Protein AF-A0A7I7YSY3-F1 (afdb_monomer_lite)

Secondary structure (DSSP, 8-state):
------GGGSHHHHHHHHHHTTS-HHHHHT--HHHHHHHHHHHHHHHHHSTTTHHHHT--TT-HHHHHHHHHHHHHHHT---S-SSEEEES--SS-PPP--EE-SS--SSEESPEEEE-B-SSS-BHHHHH-TT--TTSPEEEEE--GGG--EEEE-SHHHHHHHHHHSEEEETTEEEE-HHHHHTT-SEEEE-HHHHHHSS--TTTS----SSS-SHHHHHSSSB--GGG--SSEEEESSPPTT-EE-

Radius of gyration: 17.66 Å; chains: 1; bounding box: 45×42×51 Å

Foldseek 3Di:
DPPPFWLLFFQLSQQLLVVCVVDQLVVLLVDAPLVLQLSSLVSLCCQAPHLCSVVRLPPPPVPPRSRSSGVSSLVSQVPDPQDAFWWKAWADPPDDDWFDWAADVVGAQDTDRFGKTFGDRDPPDTFCNSLVPVDPVVTDMKIKGFDPVPFQEQEQLALVSVVVQQVVPWDDDPLATYRRLNVSLVRGQKYWYTSNRSSHNAHTCVVQPDPDPNSHCNVRSVPDNYNGCSVPSTGIMGGSTDGHVIDID

Structure (mmCIF, N/CA/C/O backbone):
data_AF-A0A7I7YSY3-F1
#
_entry.id   AF-A0A7I7YSY3-F1
#
loop_
_atom_site.group_PDB
_atom_site.id
_atom_site.type_symbol
_atom_site.label_atom_id
_atom_site.label_alt_id
_atom_site.label_comp_id
_atom_site.label_asym_id
_atom_site.label_entity_id
_atom_site.label_seq_id
_atom_site.pdbx_PDB_ins_code
_atom_site.Cartn_x
_atom_site.Cartn_y
_atom_site.Cartn_z
_atom_site.occupancy
_atom_site.B_iso_or_equiv
_atom_site.auth_seq_id
_atom_site.auth_comp_id
_atom_site.auth_asym_id
_atom_site.auth_atom_id
_atom_site.pdbx_PDB_model_num
ATOM 1 N N . MET A 1 1 ? -12.387 6.979 -14.535 1.00 34.16 1 MET A N 1
ATOM 2 C CA . MET A 1 1 ? -11.170 6.294 -14.061 1.00 34.16 1 MET A CA 1
ATOM 3 C C . MET A 1 1 ? -9.999 6.926 -14.786 1.00 34.16 1 MET A C 1
ATOM 5 O O . MET A 1 1 ? -10.040 6.981 -16.009 1.00 34.16 1 MET A O 1
ATOM 9 N N . SER A 1 2 ? -9.055 7.516 -14.055 1.00 37.94 2 SER A N 1
ATOM 10 C CA . SER A 1 2 ? -7.802 8.020 -14.630 1.00 37.94 2 SER A CA 1
ATOM 11 C C . SER A 1 2 ? -7.020 6.826 -15.186 1.00 37.94 2 SER A C 1
ATOM 13 O O . SER A 1 2 ? -6.788 5.868 -14.458 1.00 37.94 2 SER A O 1
ATOM 15 N N . ASN A 1 3 ? -6.687 6.849 -16.476 1.00 45.81 3 ASN A N 1
ATOM 16 C CA . ASN A 1 3 ? -6.003 5.761 -17.187 1.00 45.81 3 ASN A CA 1
ATOM 17 C C . ASN A 1 3 ? -4.463 5.839 -17.088 1.00 45.81 3 ASN A C 1
ATOM 19 O O . ASN A 1 3 ? -3.781 5.108 -17.803 1.00 45.81 3 ASN A O 1
ATOM 23 N N . ASP A 1 4 ? -3.900 6.707 -16.242 1.00 68.50 4 ASP A N 1
ATOM 24 C CA . ASP A 1 4 ? -2.497 7.121 -16.402 1.00 68.50 4 ASP A CA 1
ATOM 25 C C . ASP A 1 4 ? -1.506 6.504 -15.402 1.00 68.50 4 ASP A C 1
ATOM 27 O O . ASP A 1 4 ? -0.293 6.639 -15.579 1.00 68.50 4 ASP A O 1
ATOM 31 N N . GLU A 1 5 ? -1.971 5.784 -14.378 1.00 88.88 5 GLU A N 1
ATOM 32 C CA . GLU A 1 5 ? -1.075 5.167 -13.395 1.00 88.88 5 GLU A CA 1
ATOM 33 C C . GLU A 1 5 ? -0.727 3.727 -13.771 1.00 88.88 5 GLU A C 1
ATOM 35 O O . GLU A 1 5 ? -1.581 2.863 -13.955 1.00 88.88 5 GLU A O 1
ATOM 40 N N . SER A 1 6 ? 0.573 3.470 -13.903 1.00 94.19 6 SER A N 1
ATOM 41 C CA . SER A 1 6 ? 1.120 2.202 -14.373 1.00 94.19 6 SER A CA 1
ATOM 42 C C . SER A 1 6 ? 2.217 1.718 -13.439 1.00 94.19 6 SER A C 1
ATOM 44 O O . SER A 1 6 ? 3.026 2.511 -12.956 1.00 94.19 6 SER A O 1
ATOM 46 N N . LEU A 1 7 ? 2.330 0.396 -13.285 1.00 97.19 7 LEU A N 1
ATOM 47 C CA . LEU A 1 7 ? 3.467 -0.243 -12.616 1.00 97.19 7 LEU A CA 1
ATOM 48 C C . LEU A 1 7 ? 4.815 0.155 -13.254 1.00 97.19 7 LEU A C 1
ATOM 50 O O . LEU A 1 7 ? 5.846 0.143 -12.594 1.00 97.19 7 LEU A O 1
ATOM 54 N N . LEU A 1 8 ? 4.829 0.557 -14.528 1.00 96.69 8 LEU A N 1
ATOM 55 C CA . LEU A 1 8 ? 6.035 1.050 -15.204 1.00 96.69 8 LEU A CA 1
ATOM 56 C C . LEU A 1 8 ? 6.421 2.483 -14.802 1.00 96.69 8 LEU A C 1
ATOM 58 O O . LEU A 1 8 ? 7.524 2.935 -15.127 1.00 96.69 8 LEU A O 1
ATOM 62 N N . GLY A 1 9 ? 5.533 3.200 -14.113 1.00 95.12 9 GLY A N 1
ATOM 63 C CA . GLY A 1 9 ? 5.732 4.578 -13.673 1.00 95.12 9 GLY A CA 1
ATOM 64 C C . GLY A 1 9 ? 6.540 4.717 -12.382 1.00 95.12 9 GLY A C 1
ATOM 65 O O . GLY A 1 9 ? 7.119 5.779 -12.155 1.00 95.12 9 GLY A O 1
ATOM 66 N N . THR A 1 10 ? 6.630 3.664 -11.565 1.00 96.00 10 THR A N 1
ATOM 67 C CA . THR A 1 10 ? 7.279 3.693 -10.243 1.00 96.00 10 THR A CA 1
ATOM 68 C C . THR A 1 10 ? 8.416 2.673 -10.146 1.00 96.00 10 THR A C 1
ATOM 70 O O . THR A 1 10 ? 8.434 1.661 -10.851 1.00 96.00 10 THR A O 1
ATOM 73 N N . PHE A 1 11 ? 9.390 2.914 -9.262 1.00 95.81 11 PHE A N 1
ATOM 74 C CA . PHE A 1 11 ? 10.470 1.947 -9.023 1.00 95.81 11 PHE A CA 1
ATOM 75 C C . PHE A 1 11 ? 9.961 0.619 -8.436 1.00 95.81 11 PHE A C 1
ATOM 77 O O . PHE A 1 11 ? 10.314 -0.418 -9.003 1.00 95.81 11 PHE A O 1
ATOM 84 N N . PRO A 1 12 ? 9.097 0.603 -7.396 1.00 96.75 12 PRO A N 1
ATOM 85 C CA . PRO A 1 12 ? 8.487 -0.635 -6.909 1.00 96.75 12 PRO A CA 1
ATOM 86 C C . PRO A 1 12 ? 7.763 -1.417 -8.000 1.00 96.75 12 PRO A C 1
ATOM 88 O O . PRO A 1 12 ? 7.973 -2.619 -8.134 1.00 96.75 12 PRO A O 1
ATOM 91 N N . GLY A 1 13 ? 6.956 -0.745 -8.827 1.00 97.56 13 GLY A N 1
ATOM 92 C CA . GLY A 1 13 ? 6.219 -1.414 -9.894 1.00 97.56 13 GLY A CA 1
ATOM 93 C C . GLY A 1 13 ? 7.148 -2.040 -10.940 1.00 97.56 13 GLY A C 1
ATOM 94 O O . GLY A 1 13 ? 6.940 -3.181 -11.350 1.00 97.56 13 GLY A O 1
ATOM 95 N N . ARG A 1 14 ? 8.242 -1.366 -11.314 1.00 97.19 14 ARG A N 1
ATOM 96 C CA . ARG A 1 14 ? 9.242 -1.940 -12.228 1.00 97.19 14 ARG A CA 1
ATOM 97 C C . ARG A 1 14 ? 10.007 -3.119 -11.624 1.00 97.19 14 ARG A C 1
ATOM 99 O O . ARG A 1 14 ? 10.272 -4.088 -12.335 1.00 97.19 14 ARG A O 1
ATOM 106 N N . LEU A 1 15 ? 10.364 -3.055 -10.341 1.00 97.12 15 LEU A N 1
ATOM 107 C CA . LEU A 1 15 ? 11.025 -4.157 -9.630 1.00 97.12 15 LEU A CA 1
ATOM 108 C C . LEU A 1 15 ? 10.108 -5.379 -9.524 1.00 97.12 15 LEU A C 1
ATOM 110 O O . LEU A 1 15 ? 10.545 -6.497 -9.794 1.00 97.12 15 LEU A O 1
ATOM 114 N N . PHE A 1 16 ? 8.826 -5.152 -9.248 1.00 97.50 16 PHE A N 1
ATOM 115 C CA . PHE A 1 16 ? 7.799 -6.187 -9.253 1.00 97.50 16 PHE A CA 1
ATOM 116 C C . PHE A 1 16 ? 7.677 -6.859 -10.628 1.00 97.50 16 PHE A C 1
ATOM 118 O O . PHE A 1 16 ? 7.745 -8.081 -10.738 1.00 97.50 16 PHE A O 1
ATOM 125 N N . LEU A 1 17 ? 7.606 -6.079 -11.712 1.00 97.00 17 LEU A N 1
ATOM 126 C CA . LEU A 1 17 ? 7.556 -6.635 -13.070 1.00 97.00 17 LEU A CA 1
ATOM 127 C C . LEU A 1 17 ? 8.833 -7.376 -13.466 1.00 97.00 17 LEU A C 1
ATOM 129 O O . LEU A 1 17 ? 8.765 -8.357 -14.204 1.00 97.00 17 LEU A O 1
ATOM 133 N N . ARG A 1 18 ? 9.999 -6.944 -12.973 1.00 94.62 18 ARG A N 1
ATOM 134 C CA . ARG A 1 18 ? 11.258 -7.673 -13.170 1.00 94.62 18 ARG A CA 1
ATOM 135 C C . ARG A 1 18 ? 11.187 -9.063 -12.538 1.00 94.62 18 ARG A C 1
ATOM 137 O O . ARG A 1 18 ? 11.644 -10.015 -13.166 1.00 94.62 18 ARG A O 1
ATOM 144 N N . GLU A 1 19 ? 10.594 -9.183 -11.352 1.00 91.88 19 GLU A N 1
ATOM 145 C CA . GLU A 1 19 ? 10.382 -10.470 -10.680 1.00 91.88 19 GLU A CA 1
ATOM 146 C C . GLU A 1 19 ? 9.407 -11.372 -11.457 1.00 91.88 19 GLU A C 1
ATOM 148 O O . GLU A 1 19 ? 9.635 -12.574 -11.593 1.00 91.88 19 GLU A O 1
ATOM 153 N N . LEU A 1 20 ? 8.356 -10.786 -12.037 1.00 93.25 20 LEU A N 1
ATOM 154 C CA . LEU A 1 20 ? 7.357 -11.517 -12.820 1.00 93.25 20 LEU A CA 1
ATOM 155 C C . LEU A 1 20 ? 7.772 -11.797 -14.269 1.00 93.25 20 LEU A C 1
ATOM 157 O O . LEU A 1 20 ? 7.109 -12.574 -14.947 1.00 93.25 20 LEU A O 1
ATOM 161 N N . ARG A 1 21 ? 8.868 -11.214 -14.763 1.00 86.38 21 ARG A N 1
ATOM 162 C CA . ARG A 1 21 ? 9.308 -11.319 -16.165 1.00 86.38 21 ARG A CA 1
ATOM 163 C C . ARG A 1 21 ? 9.444 -12.749 -16.717 1.00 86.38 21 ARG A C 1
ATOM 165 O O . ARG A 1 21 ? 9.181 -12.921 -17.906 1.00 86.38 21 ARG A O 1
ATOM 172 N N . PRO A 1 22 ? 9.848 -13.774 -15.938 1.00 85.81 22 PRO A N 1
ATOM 173 C CA . PRO A 1 22 ? 9.876 -15.155 -16.427 1.00 85.81 22 PRO A CA 1
ATOM 174 C C . PRO A 1 22 ? 8.483 -15.746 -16.702 1.00 85.81 22 PRO A C 1
ATOM 176 O O . PRO A 1 22 ? 8.381 -16.813 -17.303 1.00 85.81 22 PRO A O 1
ATOM 179 N N . ARG A 1 23 ? 7.415 -15.090 -16.235 1.00 84.50 23 ARG A N 1
ATOM 180 C CA . ARG A 1 23 ? 6.028 -15.546 -16.333 1.00 84.50 23 ARG A CA 1
ATOM 181 C C . ARG A 1 23 ? 5.330 -14.934 -17.548 1.00 84.50 23 ARG A C 1
ATOM 183 O O . ARG A 1 23 ? 5.625 -13.821 -17.976 1.00 84.50 23 ARG A O 1
ATOM 190 N N . VAL A 1 24 ? 4.358 -15.664 -18.090 1.00 85.19 24 VAL A N 1
ATOM 191 C CA . VAL A 1 24 ? 3.457 -15.154 -19.138 1.00 85.19 24 VAL A CA 1
ATOM 192 C C . VAL A 1 24 ? 2.235 -14.475 -18.502 1.00 85.19 24 VAL A C 1
ATOM 194 O O . VAL A 1 24 ? 1.816 -14.910 -17.425 1.00 85.19 24 VAL A O 1
ATOM 197 N N . PRO A 1 25 ? 1.598 -13.477 -19.146 1.00 85.75 25 PRO A N 1
ATOM 198 C CA . PRO A 1 25 ? 0.450 -12.757 -18.579 1.00 85.75 25 PRO A CA 1
ATOM 199 C C . PRO A 1 25 ? -0.667 -13.661 -18.035 1.00 85.75 25 PRO A C 1
ATOM 201 O O . PRO A 1 25 ? -1.146 -13.458 -16.922 1.00 85.75 25 PRO A O 1
ATOM 204 N N . ALA A 1 26 ? -1.012 -14.730 -18.762 1.00 81.75 26 ALA A N 1
ATOM 205 C CA . ALA A 1 26 ? -2.023 -15.698 -18.330 1.00 81.75 26 ALA A CA 1
ATOM 206 C C . ALA A 1 26 ? -1.675 -16.387 -16.996 1.00 81.75 26 ALA A C 1
ATOM 208 O O . ALA A 1 26 ? -2.557 -16.660 -16.189 1.00 81.75 26 ALA A O 1
ATOM 209 N N . SER A 1 27 ? -0.388 -16.635 -16.737 1.00 87.06 27 SER A N 1
ATOM 210 C CA . SER A 1 27 ? 0.057 -17.246 -15.480 1.00 87.06 27 SER A CA 1
ATOM 211 C C . SER A 1 27 ? 0.032 -16.276 -14.301 1.00 87.06 27 SER A C 1
ATOM 213 O O . SER A 1 27 ? -0.064 -16.731 -13.169 1.00 87.06 27 SER A O 1
ATOM 215 N N . ILE A 1 28 ? 0.074 -14.962 -14.548 1.00 90.25 28 ILE A N 1
ATOM 216 C CA . ILE A 1 28 ? -0.050 -13.939 -13.499 1.00 90.25 28 ILE A CA 1
ATOM 217 C C . ILE A 1 28 ? -1.499 -13.820 -13.039 1.00 90.25 28 ILE A C 1
ATOM 219 O O . ILE A 1 28 ? -1.753 -13.760 -11.843 1.00 90.25 28 ILE A O 1
ATOM 223 N N . ALA A 1 29 ? -2.450 -13.873 -13.974 1.00 88.00 29 ALA A N 1
ATOM 224 C CA . ALA A 1 29 ? -3.875 -13.885 -13.646 1.00 88.00 29 ALA A CA 1
ATOM 225 C C . ALA A 1 29 ? -4.288 -15.103 -12.795 1.00 88.00 29 ALA A C 1
ATOM 227 O O . ALA A 1 29 ? -5.282 -15.044 -12.080 1.00 88.00 29 ALA A O 1
ATOM 228 N N . ALA A 1 30 ? -3.526 -16.199 -12.865 1.00 89.56 30 ALA A N 1
ATOM 229 C CA . ALA A 1 30 ? -3.743 -17.402 -12.065 1.00 89.56 30 ALA A CA 1
ATOM 230 C C . ALA A 1 30 ? -3.005 -17.394 -10.711 1.00 89.56 30 ALA A C 1
ATOM 232 O O . ALA A 1 30 ? -3.158 -18.343 -9.943 1.00 89.56 30 ALA A O 1
ATOM 233 N N . MET A 1 31 ? -2.187 -16.374 -10.418 1.00 93.81 31 MET A N 1
ATOM 234 C CA . MET A 1 31 ? -1.454 -16.299 -9.152 1.00 93.81 31 MET A CA 1
ATOM 235 C C . MET A 1 31 ? -2.403 -16.058 -7.981 1.00 93.81 31 MET A C 1
ATOM 237 O O . MET A 1 31 ? -3.310 -15.229 -8.046 1.00 93.81 31 MET A O 1
ATOM 241 N N . GLY A 1 32 ? -2.153 -16.763 -6.879 1.00 93.38 32 GLY A N 1
ATOM 242 C CA . GLY A 1 32 ? -2.912 -16.574 -5.647 1.00 93.38 32 GLY A CA 1
ATOM 243 C C . GLY A 1 32 ? -2.523 -15.288 -4.899 1.00 93.38 32 GLY A C 1
ATOM 244 O O . GLY A 1 32 ? -1.435 -14.744 -5.126 1.00 93.38 32 GLY A O 1
ATOM 245 N N . PRO A 1 33 ? -3.350 -14.836 -3.932 1.00 94.62 33 PRO A N 1
ATOM 246 C CA . PRO A 1 33 ? -3.063 -13.655 -3.113 1.00 94.62 33 PRO A CA 1
ATOM 247 C C . PRO A 1 33 ? -1.680 -13.699 -2.449 1.00 94.62 33 PRO A C 1
ATOM 249 O O . PRO A 1 33 ? -0.946 -12.715 -2.489 1.00 94.62 33 PRO A O 1
ATOM 252 N N . MET A 1 34 ? -1.296 -14.859 -1.901 1.00 95.19 34 MET A N 1
ATOM 253 C CA . MET A 1 34 ? 0.002 -15.069 -1.252 1.00 95.19 34 MET A CA 1
ATOM 254 C C . MET A 1 34 ? 1.177 -14.783 -2.193 1.00 95.19 34 MET A C 1
ATOM 256 O O . MET A 1 34 ? 2.110 -14.081 -1.810 1.00 95.19 34 MET A O 1
ATOM 260 N N . GLU A 1 35 ? 1.145 -15.298 -3.425 1.00 95.44 35 GLU A N 1
ATOM 261 C CA . GLU A 1 35 ? 2.243 -15.112 -4.378 1.00 95.44 35 GLU A CA 1
ATOM 262 C C . GLU A 1 35 ? 2.359 -13.649 -4.823 1.00 95.44 35 GLU A C 1
ATOM 264 O O . GLU A 1 35 ? 3.461 -13.099 -4.837 1.00 95.44 35 GLU A O 1
ATOM 269 N N . LEU A 1 36 ? 1.230 -13.013 -5.159 1.00 96.38 36 LEU A N 1
ATOM 270 C CA . LEU A 1 36 ? 1.202 -11.626 -5.632 1.00 96.38 36 LEU A CA 1
ATOM 271 C C . LEU A 1 36 ? 1.637 -10.645 -4.542 1.00 96.38 36 LEU A C 1
ATOM 273 O O . LEU A 1 36 ? 2.466 -9.774 -4.803 1.00 96.38 36 LEU A O 1
ATOM 277 N N . ILE A 1 37 ? 1.121 -10.803 -3.321 1.00 96.75 37 ILE A N 1
ATOM 278 C CA . ILE A 1 37 ? 1.467 -9.925 -2.197 1.00 96.75 37 ILE A CA 1
ATOM 279 C C . ILE A 1 37 ? 2.922 -10.148 -1.777 1.00 96.75 37 ILE A C 1
ATOM 281 O O . ILE A 1 37 ? 3.629 -9.173 -1.547 1.00 96.75 37 ILE A O 1
ATOM 285 N N . SER A 1 38 ? 3.420 -11.390 -1.794 1.00 95.44 38 SER A N 1
ATOM 286 C CA . SER A 1 38 ? 4.844 -11.667 -1.542 1.00 95.44 38 SER A CA 1
ATOM 287 C C . SER A 1 38 ? 5.765 -10.988 -2.546 1.00 95.44 38 SER A C 1
ATOM 289 O O . SER A 1 38 ? 6.748 -10.365 -2.151 1.00 95.44 38 SER A O 1
ATOM 291 N N . ALA A 1 39 ? 5.445 -11.076 -3.837 1.00 96.25 39 ALA A N 1
ATOM 292 C CA . ALA A 1 39 ? 6.219 -10.415 -4.880 1.00 96.25 39 ALA A CA 1
ATOM 293 C C . ALA A 1 39 ? 6.153 -8.880 -4.755 1.00 96.25 39 ALA A C 1
ATOM 295 O O . ALA A 1 39 ? 7.176 -8.206 -4.870 1.00 96.25 39 ALA A O 1
ATOM 296 N N . ALA A 1 40 ? 4.977 -8.312 -4.464 1.00 97.06 40 ALA A N 1
ATOM 297 C CA . ALA A 1 40 ? 4.822 -6.870 -4.270 1.00 97.06 40 ALA A CA 1
ATOM 298 C C . ALA A 1 40 ? 5.636 -6.367 -3.067 1.00 97.06 40 ALA A C 1
ATOM 300 O O . ALA A 1 40 ? 6.361 -5.377 -3.171 1.00 97.06 40 ALA A O 1
ATOM 301 N N . THR A 1 41 ? 5.577 -7.077 -1.941 1.00 95.44 41 THR A N 1
ATOM 302 C CA . THR A 1 41 ? 6.330 -6.711 -0.742 1.00 95.44 41 THR A CA 1
ATOM 303 C C . THR A 1 41 ? 7.838 -6.856 -0.937 1.00 95.44 41 THR A C 1
ATOM 305 O O . THR A 1 41 ? 8.581 -5.962 -0.535 1.00 95.44 41 THR A O 1
ATOM 308 N N . ARG A 1 42 ? 8.309 -7.909 -1.623 1.00 95.25 42 ARG A N 1
ATOM 309 C CA . ARG A 1 42 ? 9.724 -8.020 -2.021 1.00 95.25 42 ARG A CA 1
ATOM 310 C C . ARG A 1 42 ? 10.165 -6.839 -2.876 1.00 95.25 42 ARG A C 1
ATOM 312 O O . ARG A 1 42 ? 11.207 -6.256 -2.598 1.00 95.25 42 ARG A O 1
ATOM 319 N N . ALA A 1 43 ? 9.367 -6.452 -3.869 1.00 96.38 43 ALA A N 1
ATOM 320 C CA . ALA A 1 43 ? 9.682 -5.324 -4.738 1.00 96.38 43 ALA A CA 1
ATOM 321 C C . ALA A 1 43 ? 9.782 -3.994 -3.973 1.00 96.38 43 ALA A C 1
ATOM 323 O O . ALA A 1 43 ? 10.679 -3.200 -4.256 1.00 96.38 43 ALA A O 1
ATOM 324 N N . VAL A 1 44 ? 8.911 -3.761 -2.984 1.00 95.88 44 VAL A N 1
ATOM 325 C CA . VAL A 1 44 ? 9.012 -2.595 -2.090 1.00 95.88 44 VAL A CA 1
ATOM 326 C C . VAL A 1 44 ? 10.247 -2.674 -1.195 1.00 95.88 44 VAL A C 1
ATOM 328 O O . VAL A 1 44 ? 10.961 -1.683 -1.080 1.00 95.88 44 VAL A O 1
ATOM 331 N N . GLY A 1 45 ? 10.557 -3.835 -0.615 1.00 94.31 45 GLY A N 1
ATOM 332 C CA . GLY A 1 45 ? 11.771 -4.017 0.186 1.00 94.31 45 GLY A CA 1
ATOM 333 C C . GLY A 1 45 ? 13.048 -3.760 -0.622 1.00 94.31 45 GLY A C 1
ATOM 334 O O . GLY A 1 45 ? 13.905 -2.987 -0.195 1.00 94.31 45 GLY A O 1
ATOM 335 N N . SER A 1 46 ? 13.138 -4.330 -1.828 1.00 94.12 46 SER A N 1
ATOM 336 C CA . SER A 1 46 ? 14.213 -4.060 -2.790 1.00 94.12 46 SER A CA 1
ATOM 337 C C . SER A 1 46 ? 14.303 -2.579 -3.143 1.00 94.12 46 SER A C 1
ATOM 339 O O . SER A 1 46 ? 15.393 -2.017 -3.175 1.00 94.12 46 SER A O 1
ATOM 341 N N . TYR A 1 47 ? 13.162 -1.935 -3.392 1.00 94.81 47 TYR A N 1
ATOM 342 C CA . TYR A 1 47 ? 13.114 -0.509 -3.682 1.00 94.81 47 TYR A CA 1
ATOM 343 C C . TYR A 1 47 ? 13.662 0.319 -2.520 1.00 94.81 47 TYR A C 1
ATOM 345 O O . TYR A 1 47 ? 14.504 1.179 -2.739 1.00 94.81 47 TYR A O 1
ATOM 353 N N . LEU A 1 48 ? 13.193 0.095 -1.295 1.00 93.44 48 LEU A N 1
ATOM 354 C CA . LEU A 1 48 ? 13.512 0.964 -0.165 1.00 93.44 48 LEU A CA 1
ATOM 355 C C . LEU A 1 48 ? 14.907 0.722 0.407 1.00 93.44 48 LEU A C 1
ATOM 357 O O . LEU A 1 48 ? 15.533 1.675 0.867 1.00 93.44 48 LEU A O 1
ATOM 361 N N . TYR A 1 49 ? 15.389 -0.521 0.386 1.00 91.94 49 TYR A N 1
ATOM 362 C CA . TYR A 1 49 ? 16.538 -0.926 1.199 1.00 91.94 49 TYR A CA 1
ATOM 363 C C . TYR A 1 49 ? 17.686 -1.566 0.413 1.00 91.94 49 TYR A C 1
ATOM 365 O O . TYR A 1 49 ? 18.739 -1.806 1.002 1.00 91.94 49 TYR A O 1
ATOM 373 N N . ALA A 1 50 ? 17.521 -1.839 -0.885 1.00 91.19 50 ALA A N 1
ATOM 374 C CA . ALA A 1 50 ? 18.558 -2.455 -1.711 1.00 91.19 50 ALA A CA 1
ATOM 375 C C . ALA A 1 50 ? 19.007 -1.548 -2.869 1.00 91.19 50 ALA A C 1
ATOM 377 O O . ALA A 1 50 ? 18.255 -0.704 -3.356 1.00 91.19 50 ALA A O 1
ATOM 378 N N . ASP A 1 51 ? 20.230 -1.773 -3.352 1.00 90.56 51 ASP A N 1
ATOM 379 C CA . ASP A 1 51 ? 20.795 -1.133 -4.549 1.00 90.56 51 ASP A CA 1
ATOM 380 C C . ASP A 1 51 ? 20.262 -1.807 -5.829 1.00 90.56 51 ASP A C 1
ATOM 382 O O . ASP A 1 51 ? 20.984 -2.434 -6.604 1.00 90.56 51 ASP A O 1
ATOM 386 N N . GLU A 1 52 ? 18.940 -1.774 -6.017 1.00 90.62 52 GLU A N 1
ATOM 387 C CA . GLU A 1 52 ? 18.286 -2.434 -7.154 1.00 90.62 52 GLU A CA 1
ATOM 388 C C . GLU A 1 52 ? 17.573 -1.469 -8.105 1.00 90.62 52 GLU A C 1
ATOM 390 O O . GLU A 1 52 ? 17.232 -1.859 -9.228 1.00 90.62 52 GLU A O 1
ATOM 395 N N . CYS A 1 53 ? 17.390 -0.202 -7.715 1.00 91.06 53 CYS A N 1
ATOM 396 C CA . CYS A 1 53 ? 16.777 0.813 -8.575 1.00 91.06 53 CYS A CA 1
ATOM 397 C C . CYS A 1 53 ? 17.530 1.013 -9.908 1.00 91.06 53 CYS A C 1
ATOM 399 O O . CYS A 1 53 ? 16.861 1.097 -10.948 1.00 91.06 53 CYS A O 1
ATOM 401 N N . PRO A 1 54 ? 18.884 1.025 -9.954 1.00 91.06 54 PRO A N 1
ATOM 402 C CA . PRO A 1 54 ? 19.618 1.182 -11.212 1.00 91.06 54 PRO A CA 1
ATOM 403 C C . PRO A 1 54 ? 19.294 0.101 -12.252 1.00 91.06 54 PRO A C 1
ATOM 405 O O . PRO A 1 54 ? 19.221 0.389 -13.448 1.00 91.06 54 PRO A O 1
ATOM 408 N N . ALA A 1 55 ? 19.018 -1.130 -11.811 1.00 90.38 55 ALA A N 1
ATOM 409 C CA . ALA A 1 55 ? 18.732 -2.263 -12.692 1.00 90.38 55 ALA A CA 1
ATOM 410 C C . ALA A 1 55 ? 17.389 -2.147 -13.439 1.00 90.38 55 ALA A C 1
ATOM 412 O O . ALA A 1 55 ? 17.158 -2.874 -14.406 1.00 90.38 55 ALA A O 1
ATOM 413 N N . VAL A 1 56 ? 16.497 -1.253 -13.002 1.00 92.31 56 VAL A N 1
ATOM 414 C CA . VAL A 1 56 ? 15.180 -1.036 -13.623 1.00 92.31 56 VAL A CA 1
ATOM 415 C C . VAL A 1 56 ? 14.974 0.386 -14.156 1.00 92.31 56 VAL A C 1
ATOM 417 O O . VAL A 1 56 ? 13.930 0.690 -14.743 1.00 92.31 56 VAL A O 1
ATOM 420 N N . LEU A 1 57 ? 15.968 1.262 -13.996 1.00 89.31 57 LEU A N 1
ATOM 421 C CA . LEU A 1 57 ? 15.898 2.663 -14.414 1.00 89.31 57 LEU A CA 1
ATOM 422 C C . LEU A 1 57 ? 15.676 2.807 -15.929 1.00 89.31 57 LEU A C 1
ATOM 424 O O . LEU A 1 57 ? 14.831 3.589 -16.362 1.00 89.31 57 LEU A O 1
ATOM 428 N N . ASN A 1 58 ? 16.380 1.993 -16.718 1.00 87.06 58 ASN A N 1
ATOM 429 C CA . ASN A 1 58 ? 16.412 2.076 -18.182 1.00 87.06 58 ASN A CA 1
ATOM 430 C C . ASN A 1 58 ? 15.568 0.991 -18.871 1.00 87.06 58 ASN A C 1
ATOM 432 O O . ASN A 1 58 ? 15.866 0.597 -19.999 1.00 87.06 58 ASN A O 1
ATOM 436 N N . LEU A 1 59 ? 14.541 0.458 -18.198 1.00 89.25 59 LEU A N 1
ATOM 437 C CA . LEU A 1 59 ? 13.601 -0.453 -18.853 1.00 89.25 59 LEU A CA 1
ATOM 438 C C . LEU A 1 59 ? 12.908 0.264 -20.016 1.00 89.25 59 LEU A C 1
ATOM 440 O O . LEU A 1 59 ? 12.371 1.357 -19.842 1.00 89.25 59 LEU A O 1
ATOM 444 N N . ASP A 1 60 ? 12.886 -0.375 -21.185 1.00 90.19 60 ASP A N 1
ATOM 445 C CA . ASP A 1 60 ? 12.109 0.102 -22.327 1.00 90.19 60 ASP A CA 1
ATOM 446 C C . ASP A 1 60 ? 10.611 -0.093 -22.054 1.00 90.19 60 ASP A C 1
ATOM 448 O O . ASP A 1 60 ? 10.028 -1.142 -22.337 1.00 90.19 60 ASP A O 1
ATOM 452 N N . VAL A 1 61 ? 9.999 0.935 -21.466 1.00 91.12 61 VAL A N 1
ATOM 453 C CA . VAL A 1 61 ? 8.580 0.966 -21.086 1.00 91.12 61 VAL A CA 1
ATOM 454 C C . VAL A 1 61 ? 7.628 0.946 -22.285 1.00 91.12 61 VAL A C 1
ATOM 456 O O . VAL A 1 61 ? 6.436 0.710 -22.103 1.00 91.12 61 VAL A O 1
ATOM 459 N N . ASN A 1 62 ? 8.132 1.165 -23.504 1.00 91.56 62 ASN A N 1
ATOM 460 C CA . ASN A 1 62 ? 7.324 1.121 -24.722 1.00 91.56 62 ASN A CA 1
ATOM 461 C C . ASN A 1 62 ? 7.248 -0.282 -25.327 1.00 91.56 62 ASN A C 1
ATOM 463 O O . ASN A 1 62 ? 6.405 -0.522 -26.193 1.00 91.56 62 ASN A O 1
ATOM 467 N N . ARG A 1 63 ? 8.083 -1.221 -24.862 1.00 93.06 63 ARG A N 1
ATOM 468 C CA . ARG A 1 63 ? 8.044 -2.612 -25.310 1.00 93.06 63 ARG A CA 1
ATOM 469 C C . ARG A 1 63 ? 6.683 -3.228 -24.986 1.00 93.06 63 ARG A C 1
ATOM 471 O O . ARG A 1 63 ? 6.347 -3.417 -23.819 1.00 93.06 63 ARG A O 1
ATOM 478 N N . GLU A 1 64 ? 5.944 -3.608 -26.024 1.00 93.56 64 GLU A N 1
ATOM 479 C CA . GLU A 1 64 ? 4.580 -4.156 -25.943 1.00 93.56 64 GLU A CA 1
ATOM 480 C C . GLU A 1 64 ? 4.454 -5.280 -24.906 1.00 93.56 64 GLU A C 1
ATOM 482 O O . GLU A 1 64 ? 3.675 -5.171 -23.968 1.00 93.56 64 GLU A O 1
ATOM 487 N N . GLN A 1 65 ? 5.345 -6.274 -24.963 1.00 91.75 65 GLN A N 1
ATOM 488 C CA . GLN A 1 65 ? 5.377 -7.390 -24.006 1.00 91.75 65 GLN A CA 1
ATOM 489 C C . GLN A 1 65 ? 5.461 -6.942 -22.538 1.00 91.75 65 GLN A C 1
ATOM 491 O O . GLN A 1 65 ? 4.896 -7.587 -21.660 1.00 91.75 65 GLN A O 1
ATOM 496 N N . LEU A 1 66 ? 6.193 -5.859 -22.253 1.00 93.19 66 LEU A N 1
ATOM 497 C CA . LEU A 1 66 ? 6.329 -5.333 -20.897 1.00 93.19 66 LEU A CA 1
ATOM 498 C C . LEU A 1 66 ? 5.072 -4.561 -20.473 1.00 93.19 66 LEU A C 1
ATOM 500 O O . LEU A 1 66 ? 4.688 -4.620 -19.307 1.00 93.19 66 LEU A O 1
ATOM 504 N N . ARG A 1 67 ? 4.409 -3.876 -21.410 1.00 94.88 67 ARG A N 1
ATOM 505 C CA . ARG A 1 67 ? 3.126 -3.202 -21.169 1.00 94.88 67 ARG A CA 1
ATOM 506 C C . ARG A 1 67 ? 2.003 -4.203 -20.913 1.00 94.88 67 ARG A C 1
ATOM 508 O O . ARG A 1 67 ? 1.239 -4.000 -19.975 1.00 94.88 67 ARG A O 1
ATOM 515 N N . ASP A 1 68 ? 1.958 -5.299 -21.666 1.00 93.88 68 ASP A N 1
ATOM 516 C CA . ASP A 1 68 ? 0.989 -6.381 -21.462 1.00 93.88 68 ASP A CA 1
ATOM 517 C C . ASP A 1 68 ? 1.192 -7.058 -20.106 1.00 93.88 68 ASP A C 1
ATOM 519 O O . ASP A 1 68 ? 0.235 -7.295 -19.368 1.00 93.88 68 ASP A O 1
ATOM 523 N N . LEU A 1 69 ? 2.454 -7.315 -19.742 1.00 94.94 69 LEU A N 1
ATOM 524 C CA . LEU A 1 69 ? 2.816 -7.832 -18.425 1.00 94.94 69 LEU A CA 1
ATOM 525 C C . LEU A 1 69 ? 2.362 -6.877 -17.312 1.00 94.94 69 LEU A C 1
ATOM 527 O O . LEU A 1 69 ? 1.758 -7.318 -16.338 1.00 94.94 69 LEU A O 1
ATOM 531 N N . ALA A 1 70 ? 2.621 -5.575 -17.471 1.00 96.44 70 ALA A N 1
ATOM 532 C CA . ALA A 1 70 ? 2.224 -4.547 -16.514 1.00 96.44 70 ALA A CA 1
ATOM 533 C C . ALA A 1 70 ? 0.705 -4.462 -16.345 1.00 96.44 70 ALA A C 1
ATOM 535 O O . ALA A 1 70 ? 0.220 -4.416 -15.216 1.00 96.44 70 ALA A O 1
ATOM 536 N N . ALA A 1 71 ? -0.042 -4.484 -17.449 1.00 95.81 71 ALA A N 1
ATOM 537 C CA . ALA A 1 71 ? -1.498 -4.444 -17.430 1.00 95.81 71 ALA A CA 1
ATOM 538 C C . ALA A 1 71 ? -2.089 -5.694 -16.761 1.00 95.81 71 ALA A C 1
ATOM 540 O O . ALA A 1 71 ? -2.946 -5.573 -15.888 1.00 95.81 71 ALA A O 1
ATOM 541 N N . ALA A 1 72 ? -1.596 -6.888 -17.110 1.00 96.19 72 ALA A N 1
ATOM 542 C CA . ALA A 1 72 ? -2.056 -8.139 -16.512 1.00 96.19 72 ALA A CA 1
ATOM 543 C C . ALA A 1 72 ? -1.736 -8.217 -15.013 1.00 96.19 72 ALA A C 1
ATOM 545 O O . ALA A 1 72 ? -2.579 -8.636 -14.222 1.00 96.19 72 ALA A O 1
ATOM 546 N N . ALA A 1 73 ? -0.539 -7.785 -14.612 1.00 97.44 73 ALA A N 1
ATOM 547 C CA . ALA A 1 73 ? -0.133 -7.798 -13.215 1.00 97.44 73 ALA A CA 1
ATOM 548 C C . ALA A 1 73 ? -0.911 -6.777 -12.375 1.00 97.44 73 ALA A C 1
ATOM 550 O O . ALA A 1 73 ? -1.337 -7.104 -11.270 1.00 97.44 73 ALA A O 1
ATOM 551 N N . LEU A 1 74 ? -1.162 -5.578 -12.911 1.00 97.69 74 LEU A N 1
ATOM 552 C CA . LEU A 1 74 ? -2.012 -4.592 -12.248 1.00 97.69 74 LEU A CA 1
ATOM 553 C C . LEU A 1 74 ? -3.449 -5.106 -12.106 1.00 97.69 74 LEU A C 1
ATOM 555 O O . LEU A 1 74 ? -3.999 -5.051 -11.014 1.00 97.69 74 LEU A O 1
ATOM 559 N N . ALA A 1 75 ? -4.026 -5.682 -13.165 1.00 96.69 75 ALA A N 1
ATOM 560 C CA . ALA A 1 75 ? -5.362 -6.271 -13.105 1.00 96.69 75 ALA A CA 1
ATOM 561 C C . ALA A 1 75 ? -5.456 -7.389 -12.051 1.00 96.69 75 ALA A C 1
ATOM 563 O O . ALA A 1 75 ? -6.416 -7.429 -11.282 1.00 96.69 75 ALA A O 1
ATOM 564 N N . ALA A 1 76 ? -4.440 -8.256 -11.968 1.00 96.94 76 ALA A N 1
ATOM 565 C CA . ALA A 1 76 ? -4.373 -9.304 -10.955 1.00 96.94 76 ALA A CA 1
ATOM 566 C C . ALA A 1 76 ? -4.328 -8.714 -9.534 1.00 96.94 76 ALA A C 1
ATOM 568 O O . ALA A 1 76 ? -5.144 -9.099 -8.699 1.00 96.94 76 ALA A O 1
ATOM 569 N N . LEU A 1 77 ? -3.457 -7.729 -9.274 1.00 97.50 77 LEU A N 1
ATOM 570 C CA . LEU A 1 77 ? -3.370 -7.041 -7.977 1.00 97.50 77 LEU A CA 1
ATOM 571 C C . LEU A 1 77 ? -4.686 -6.352 -7.593 1.00 97.50 77 LEU A C 1
ATOM 573 O O . LEU A 1 77 ? -5.136 -6.483 -6.457 1.00 97.50 77 LEU A O 1
ATOM 577 N N . SER A 1 78 ? -5.314 -5.645 -8.534 1.00 96.25 78 SER A N 1
ATOM 578 C CA . SER A 1 78 ? -6.573 -4.923 -8.313 1.00 96.25 78 SER A CA 1
ATOM 579 C C . SER A 1 78 ? -7.768 -5.850 -8.085 1.00 96.25 78 SER A C 1
ATOM 581 O O . SER A 1 78 ? -8.740 -5.436 -7.462 1.00 96.25 78 SER A O 1
ATOM 583 N N . SER A 1 79 ? -7.706 -7.099 -8.557 1.00 95.69 79 SER A N 1
ATOM 584 C CA . SER A 1 79 ? -8.754 -8.100 -8.316 1.00 95.69 79 SER A CA 1
ATOM 585 C C . SER A 1 79 ? -8.711 -8.722 -6.913 1.00 95.69 79 SER A C 1
ATOM 587 O O . SER A 1 79 ? -9.655 -9.405 -6.517 1.00 95.69 79 SER A O 1
ATOM 589 N N . LEU A 1 80 ? -7.636 -8.494 -6.145 1.00 95.31 80 LEU A N 1
ATOM 590 C CA . LEU A 1 80 ? -7.484 -9.064 -4.809 1.00 95.31 80 LEU A CA 1
ATOM 591 C C . LEU A 1 80 ? -8.393 -8.362 -3.790 1.00 95.31 80 LEU A C 1
ATOM 593 O O . LEU A 1 80 ? -8.263 -7.163 -3.521 1.00 95.31 80 LEU A O 1
ATOM 597 N N . SER A 1 81 ? -9.255 -9.146 -3.141 1.00 92.56 81 SER A N 1
ATOM 598 C CA . SER A 1 81 ? -10.043 -8.700 -1.990 1.00 92.56 81 SER A CA 1
ATOM 599 C C . SER A 1 81 ? -9.182 -8.711 -0.726 1.00 92.56 81 SER A C 1
ATOM 601 O O . SER A 1 81 ? -9.104 -9.713 -0.021 1.00 92.56 81 SER A O 1
ATOM 603 N N . THR A 1 82 ? -8.480 -7.606 -0.465 1.00 95.94 82 THR A N 1
ATOM 604 C CA . THR A 1 82 ? -7.531 -7.484 0.662 1.00 95.94 82 THR A CA 1
ATOM 605 C C . THR A 1 82 ? -8.078 -6.763 1.889 1.00 95.94 82 THR A C 1
ATOM 607 O O . THR A 1 82 ? -7.440 -6.767 2.945 1.00 95.94 82 THR A O 1
ATOM 610 N N . PHE A 1 83 ? -9.259 -6.166 1.765 1.00 96.81 83 PHE A N 1
ATOM 611 C CA . PHE A 1 83 ? -10.022 -5.634 2.881 1.00 96.81 83 PHE A CA 1
ATOM 612 C C . PHE A 1 83 ? -11.268 -6.494 3.047 1.00 96.81 83 PHE A C 1
ATOM 614 O O . PHE A 1 83 ? -12.003 -6.689 2.084 1.00 96.81 83 PHE A O 1
ATOM 621 N N . GLY A 1 84 ? -11.450 -7.036 4.244 1.00 96.38 84 GLY A N 1
ATOM 622 C CA . GLY A 1 84 ? -12.560 -7.912 4.576 1.00 96.38 84 GLY A CA 1
ATOM 623 C C . GLY A 1 84 ? -12.377 -8.519 5.959 1.00 96.38 84 GLY A C 1
ATOM 624 O O . GLY A 1 84 ? -11.282 -8.480 6.520 1.00 96.38 84 GLY A O 1
ATOM 625 N N . SER A 1 85 ? -13.456 -9.046 6.514 1.00 95.94 85 SER A N 1
ATOM 626 C CA . SER A 1 85 ? -13.513 -9.663 7.830 1.00 95.94 85 SER A CA 1
ATOM 627 C C . SER A 1 85 ? -13.236 -11.173 7.713 1.00 95.94 85 SER A C 1
ATOM 629 O O . SER A 1 85 ? -13.882 -11.849 6.909 1.00 95.94 85 SER A O 1
ATOM 631 N N . PRO A 1 86 ? -12.316 -11.752 8.507 1.00 96.25 86 PRO A N 1
ATOM 632 C CA . PRO A 1 86 ? -11.463 -11.092 9.495 1.00 96.25 86 PRO A CA 1
ATOM 633 C C . PRO A 1 86 ? -10.210 -10.434 8.895 1.00 96.25 86 PRO A C 1
ATOM 635 O O . PRO A 1 86 ? -9.711 -10.842 7.849 1.00 96.25 86 PRO A O 1
ATOM 638 N N . GLN A 1 87 ? -9.620 -9.500 9.647 1.00 96.31 87 GLN A N 1
ATOM 639 C CA . GLN A 1 87 ? -8.226 -9.071 9.469 1.00 96.31 87 GLN A CA 1
ATOM 640 C C . GLN A 1 87 ? -7.3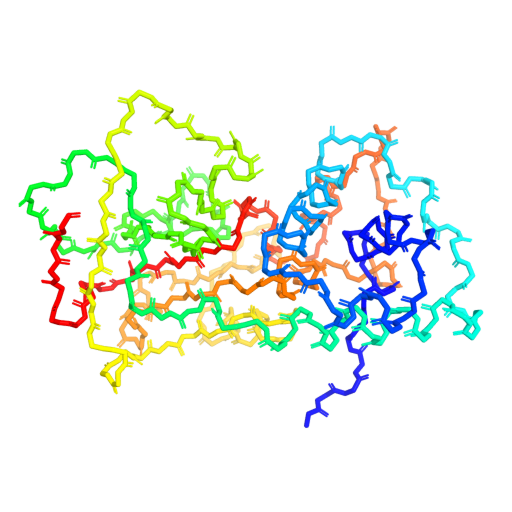52 -9.537 10.639 1.00 96.31 87 GLN A C 1
ATOM 642 O O . GLN A 1 87 ? -7.851 -9.812 11.725 1.00 96.31 87 GLN A O 1
ATOM 647 N N . MET A 1 88 ? -6.037 -9.637 10.437 1.00 94.56 88 MET A N 1
ATOM 648 C CA . MET A 1 88 ? -5.123 -10.165 11.456 1.00 94.56 88 MET A CA 1
ATOM 649 C C . MET A 1 88 ? -4.438 -9.044 12.236 1.00 94.56 88 MET A C 1
ATOM 651 O O . MET A 1 88 ? -3.807 -8.163 11.650 1.00 94.56 88 MET A O 1
ATOM 655 N N . HIS A 1 89 ? -4.502 -9.107 13.562 1.00 93.94 89 HIS A N 1
ATOM 656 C CA . HIS A 1 89 ? -3.752 -8.247 14.472 1.00 93.94 89 HIS A CA 1
ATOM 657 C C . HIS A 1 89 ? -2.586 -9.013 15.116 1.00 93.94 89 HIS A C 1
ATOM 659 O O . HIS A 1 89 ? -2.687 -10.215 15.380 1.00 93.94 89 HIS A O 1
ATOM 665 N N . GLN A 1 90 ? -1.484 -8.311 15.398 1.00 90.31 90 GLN A N 1
ATOM 666 C CA . GLN A 1 90 ? -0.336 -8.844 16.133 1.00 90.31 90 GLN A CA 1
ATOM 667 C C . GLN A 1 90 ? -0.301 -8.274 17.545 1.00 90.31 90 GLN A C 1
ATOM 669 O O . GLN A 1 90 ? -0.169 -7.067 17.720 1.00 90.31 90 GLN A O 1
ATOM 674 N N . GLY A 1 91 ? -0.310 -9.157 18.538 1.00 85.94 91 GLY A N 1
ATOM 675 C CA . GLY A 1 91 ? -0.213 -8.788 19.942 1.00 85.94 91 GLY A CA 1
ATOM 676 C C . GLY A 1 91 ? -1.285 -9.454 20.793 1.00 85.94 91 GLY A C 1
ATOM 677 O O . GLY A 1 91 ? -2.300 -9.954 20.303 1.00 85.94 91 GLY A O 1
ATOM 678 N N . ALA A 1 92 ? -1.037 -9.478 22.102 1.00 78.25 92 ALA A N 1
ATOM 679 C CA . ALA A 1 92 ? -1.975 -9.991 23.091 1.00 78.25 92 ALA A CA 1
ATOM 680 C C . ALA A 1 92 ? -3.120 -8.989 23.303 1.00 78.25 92 ALA A C 1
ATOM 682 O O . ALA A 1 92 ? -3.136 -8.231 24.269 1.00 78.25 92 ALA A O 1
ATOM 683 N N . LEU A 1 93 ? -4.065 -8.970 22.367 1.00 79.94 93 LEU A N 1
ATOM 684 C CA . LEU A 1 93 ? -5.254 -8.136 22.447 1.00 79.94 93 LEU A CA 1
ATOM 685 C C . LEU A 1 93 ? -6.350 -8.886 23.212 1.00 79.94 93 LEU A C 1
ATOM 687 O O . LEU A 1 93 ? -6.901 -9.867 22.716 1.00 79.94 93 LEU A O 1
ATOM 691 N N . THR A 1 94 ? -6.630 -8.451 24.439 1.00 71.00 94 THR A N 1
ATOM 692 C CA . THR A 1 94 ? -7.743 -8.960 25.262 1.00 71.00 94 THR A CA 1
ATOM 693 C C . THR A 1 94 ? -8.957 -8.035 25.222 1.00 71.00 94 THR A C 1
ATOM 695 O O . THR A 1 94 ? -10.084 -8.497 25.366 1.00 71.00 94 THR A O 1
ATOM 698 N N . THR A 1 95 ? -8.732 -6.740 24.997 1.00 74.56 95 THR A N 1
ATOM 699 C CA . THR A 1 95 ? -9.759 -5.708 24.831 1.00 74.56 95 THR A CA 1
ATOM 700 C C . THR A 1 95 ? -9.324 -4.729 23.754 1.00 74.56 95 THR A C 1
ATOM 702 O O . THR A 1 95 ? -8.158 -4.329 23.720 1.00 74.56 95 THR A O 1
ATOM 705 N N . LEU A 1 96 ? -10.256 -4.318 22.896 1.00 81.88 96 LEU A N 1
ATOM 706 C CA . LEU A 1 96 ? -9.984 -3.294 21.899 1.00 81.88 96 LEU A CA 1
ATOM 707 C C . LEU A 1 96 ? -10.086 -1.915 22.561 1.00 81.88 96 LEU A C 1
ATOM 709 O O . LEU A 1 96 ? -11.136 -1.524 23.066 1.00 81.88 96 LEU A O 1
ATOM 713 N N . HIS A 1 97 ? -8.971 -1.192 22.620 1.00 81.75 97 HIS A N 1
ATOM 714 C CA . HIS A 1 97 ? -8.990 0.202 23.049 1.00 81.75 97 HIS A CA 1
ATOM 715 C C . HIS A 1 97 ? -9.364 1.090 21.871 1.00 81.75 97 HIS A C 1
ATOM 717 O O . HIS A 1 97 ? -8.920 0.853 20.746 1.00 81.75 97 HIS A O 1
ATOM 723 N N . ARG A 1 98 ? -10.147 2.138 22.147 1.00 88.44 98 ARG A N 1
ATOM 724 C CA . ARG A 1 98 ? -10.495 3.135 21.138 1.00 88.44 98 ARG A CA 1
ATOM 725 C C . ARG A 1 98 ? -9.209 3.746 20.562 1.00 88.44 98 ARG A C 1
ATOM 727 O O . ARG A 1 98 ? -8.427 4.292 21.346 1.00 88.44 98 ARG A O 1
ATOM 734 N N . PRO A 1 99 ? -8.989 3.680 19.237 1.00 94.19 99 PRO A N 1
ATOM 735 C CA . PRO A 1 99 ? -7.850 4.338 18.613 1.00 94.19 99 PRO A CA 1
ATOM 736 C C . PRO A 1 99 ? -7.864 5.847 18.873 1.00 94.19 99 PRO A C 1
ATOM 738 O O . PRO A 1 99 ? -8.925 6.461 18.993 1.00 94.19 99 PRO A O 1
ATOM 741 N N . ASN A 1 100 ? -6.675 6.439 18.959 1.00 95.44 100 ASN A N 1
ATOM 742 C CA . ASN A 1 100 ? -6.492 7.882 19.101 1.00 95.44 100 ASN A CA 1
ATOM 743 C C . ASN A 1 100 ? -5.450 8.349 18.075 1.00 95.44 100 ASN A C 1
ATOM 745 O O . ASN A 1 100 ? -4.287 8.552 18.436 1.00 95.44 100 ASN A O 1
ATOM 749 N N . PRO A 1 101 ? -5.831 8.417 16.786 1.00 96.88 101 PRO A N 1
ATOM 750 C CA . PRO A 1 101 ? -4.897 8.681 15.708 1.00 96.88 101 PRO A CA 1
ATOM 751 C C . PRO A 1 101 ? -4.293 10.084 15.824 1.00 96.88 101 PRO A C 1
ATOM 753 O O . PRO A 1 101 ? -5.005 11.086 15.845 1.00 96.88 101 PRO A O 1
ATOM 756 N N . ALA A 1 102 ? -2.966 10.150 15.848 1.00 97.69 102 ALA A N 1
ATOM 757 C CA . ALA A 1 102 ? -2.201 11.388 15.872 1.00 97.69 102 ALA A CA 1
ATOM 758 C C . ALA A 1 102 ? -1.156 11.417 14.753 1.00 97.69 102 ALA A C 1
ATOM 760 O O . ALA A 1 102 ? -0.742 10.384 14.218 1.00 97.69 102 ALA A O 1
ATOM 761 N N . ASN A 1 103 ? -0.698 12.614 14.395 1.00 97.75 103 ASN A N 1
ATOM 762 C CA . ASN A 1 103 ? 0.497 12.753 13.576 1.00 97.75 103 ASN A CA 1
ATOM 763 C C . ASN A 1 103 ? 1.742 12.380 14.390 1.00 97.75 103 ASN A C 1
ATOM 765 O O . ASN A 1 103 ? 1.903 12.818 15.528 1.00 97.75 103 ASN A O 1
ATOM 769 N N . ARG A 1 104 ? 2.644 11.599 13.788 1.00 96.06 104 ARG A N 1
ATOM 770 C CA . ARG A 1 104 ? 3.954 11.288 14.375 1.00 96.06 104 ARG A CA 1
ATOM 771 C C . ARG A 1 104 ? 4.848 12.529 14.441 1.00 96.06 104 ARG A C 1
ATOM 773 O O . ARG A 1 104 ? 4.660 13.480 13.685 1.00 96.06 104 ARG A O 1
ATOM 780 N N . ASN A 1 105 ? 5.851 12.485 15.317 1.00 92.69 105 ASN A N 1
ATOM 781 C CA . ASN A 1 105 ? 6.947 13.451 15.353 1.00 92.69 105 ASN A CA 1
ATOM 782 C C . ASN A 1 105 ? 8.293 12.711 15.186 1.00 92.69 105 ASN A C 1
ATOM 784 O O . ASN A 1 105 ? 8.671 11.969 16.098 1.00 92.69 105 ASN A O 1
ATOM 788 N N . PRO A 1 106 ? 9.012 12.879 14.058 1.00 93.25 106 PRO A N 1
ATOM 789 C CA . PRO A 1 106 ? 8.678 13.735 12.9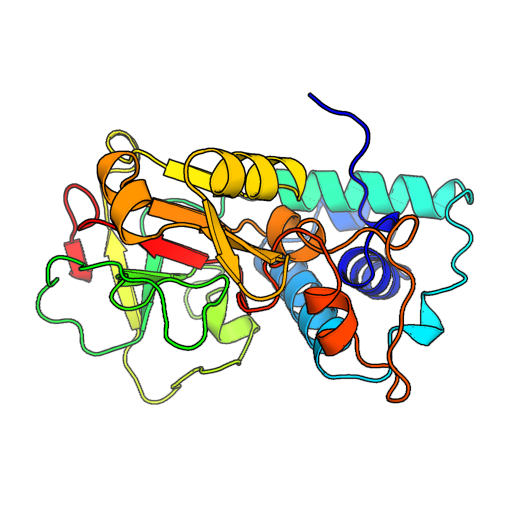09 1.00 93.25 106 PRO A CA 1
ATOM 790 C C . PRO A 1 106 ? 7.458 13.235 12.112 1.00 93.25 106 PRO A C 1
ATOM 792 O O . PRO A 1 106 ? 7.055 12.077 12.253 1.00 93.25 106 PRO A O 1
ATOM 795 N N . LEU A 1 107 ? 6.877 14.107 11.272 1.00 94.69 107 LEU A N 1
ATOM 796 C CA . LEU A 1 107 ? 5.730 13.756 10.423 1.00 94.69 107 LEU A CA 1
ATOM 797 C C . LEU A 1 107 ? 6.066 12.581 9.496 1.00 94.69 107 LEU A C 1
ATOM 799 O O . LEU A 1 107 ? 7.164 12.496 8.943 1.00 94.69 107 LEU A O 1
ATOM 803 N N . SER A 1 108 ? 5.096 11.688 9.305 1.00 93.75 108 SER A N 1
ATOM 804 C CA . SER A 1 108 ? 5.241 10.493 8.473 1.00 93.75 108 SER A CA 1
ATOM 805 C C . SER A 1 108 ? 3.915 10.119 7.803 1.00 93.75 108 SER A C 1
ATOM 807 O O . SER A 1 108 ? 2.854 10.649 8.145 1.00 93.75 108 SER A O 1
ATOM 809 N N . ALA A 1 109 ? 3.973 9.206 6.830 1.00 94.75 109 ALA A N 1
ATOM 810 C CA . ALA A 1 109 ? 2.790 8.687 6.143 1.00 94.75 109 ALA A CA 1
ATOM 811 C C . ALA A 1 109 ? 1.955 7.712 6.998 1.00 94.75 109 ALA A C 1
ATOM 813 O O . ALA A 1 109 ? 0.982 7.153 6.497 1.00 94.75 109 ALA A O 1
ATOM 814 N N . LEU A 1 110 ? 2.321 7.488 8.265 1.00 95.81 110 LEU A N 1
ATOM 815 C CA . LEU A 1 110 ? 1.631 6.591 9.187 1.00 95.81 110 LEU A CA 1
ATOM 816 C C . LEU A 1 110 ? 1.021 7.379 10.354 1.00 95.81 110 LEU A C 1
ATOM 818 O O . LEU A 1 110 ? 1.693 8.260 10.903 1.00 95.81 110 LEU A O 1
ATOM 822 N N . PRO A 1 111 ? -0.192 7.029 10.809 1.00 96.38 111 PRO A N 1
ATOM 823 C CA . PRO A 1 111 ? -0.691 7.514 12.086 1.00 96.38 111 PRO A CA 1
ATOM 824 C C . PRO A 1 111 ? 0.116 6.928 13.256 1.00 96.38 111 PRO A C 1
ATOM 826 O O . PRO A 1 111 ? 0.633 5.802 13.203 1.00 96.38 111 PRO A O 1
ATOM 829 N N . ASP A 1 112 ? 0.212 7.698 14.334 1.00 95.69 112 ASP A N 1
ATOM 830 C CA . ASP A 1 112 ? 0.426 7.178 15.686 1.00 95.69 112 ASP A CA 1
ATOM 831 C C . ASP A 1 112 ? -0.930 6.849 16.329 1.00 95.69 112 ASP A C 1
ATOM 833 O O . ASP A 1 112 ? -1.926 7.464 15.969 1.00 95.69 112 ASP A O 1
ATOM 837 N N . GLY A 1 113 ? -0.999 5.883 17.247 1.00 94.75 113 GLY A N 1
ATOM 838 C CA . GLY A 1 113 ? -2.228 5.571 17.999 1.00 94.75 113 GLY A CA 1
ATOM 839 C C . GLY A 1 113 ? -3.385 4.920 17.218 1.00 94.75 113 GLY A C 1
ATOM 840 O O . GLY A 1 113 ? -4.452 4.700 17.796 1.00 94.75 113 GLY A O 1
ATOM 841 N N . ALA A 1 114 ? -3.199 4.591 15.934 1.00 96.00 114 ALA A N 1
ATOM 842 C CA . ALA A 1 114 ? -4.153 3.797 15.154 1.00 96.00 114 ALA A CA 1
ATOM 843 C C . ALA A 1 114 ? -4.115 2.311 15.543 1.00 96.00 114 ALA A C 1
ATOM 845 O O . ALA A 1 114 ? -3.071 1.782 15.938 1.00 96.00 114 ALA A O 1
ATOM 846 N N . PHE A 1 115 ? -5.240 1.617 15.370 1.00 95.81 115 PHE A N 1
ATOM 847 C CA . PHE A 1 115 ? -5.288 0.165 15.509 1.00 95.81 115 PHE A CA 1
ATOM 848 C C . PHE A 1 115 ? -4.937 -0.496 14.174 1.00 95.81 115 PHE A C 1
ATOM 850 O O . PHE A 1 115 ? -5.599 -0.289 13.164 1.00 95.81 115 PHE A O 1
ATOM 857 N N . TRP A 1 116 ? -3.860 -1.274 14.146 1.00 95.12 116 TRP A N 1
ATOM 858 C CA . TRP A 1 116 ? -3.340 -1.840 12.905 1.00 95.12 116 TRP A CA 1
ATOM 859 C C . TRP A 1 116 ? -3.789 -3.278 12.708 1.00 95.12 116 TRP A C 1
ATOM 861 O O . TRP A 1 116 ? -3.763 -4.085 13.642 1.00 95.12 116 TRP A O 1
ATOM 871 N N . THR A 1 117 ? -4.133 -3.612 11.467 1.00 96.19 117 THR A N 1
ATOM 872 C CA . THR A 1 117 ? -4.418 -4.987 11.049 1.00 96.19 117 THR A CA 1
ATOM 873 C C . THR A 1 117 ? -3.825 -5.283 9.671 1.00 96.19 117 THR A C 1
ATOM 875 O O . THR A 1 117 ? -3.546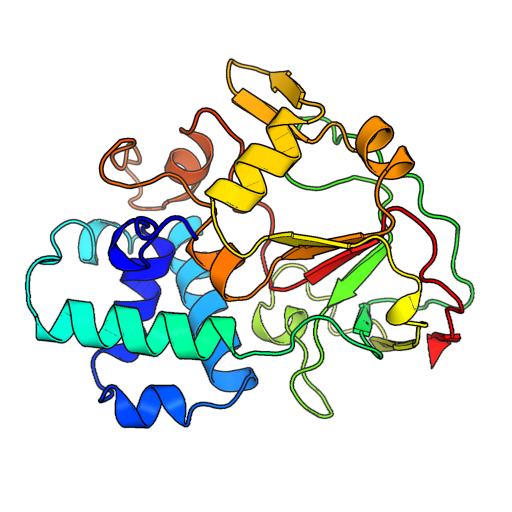 -4.381 8.880 1.00 96.19 117 THR A O 1
ATOM 878 N N . SER A 1 118 ? -3.612 -6.564 9.398 1.00 96.00 118 SER A N 1
ATOM 879 C CA . SER A 1 118 ? -3.059 -7.113 8.158 1.00 96.00 118 SER A CA 1
ATOM 880 C C . SER A 1 118 ? -4.084 -7.972 7.431 1.00 96.00 118 SER A C 1
ATOM 882 O O . SER A 1 118 ? -5.069 -8.424 8.016 1.00 96.00 118 SER A O 1
ATOM 884 N N . THR A 1 119 ? -3.841 -8.211 6.147 1.00 95.81 119 THR A N 1
ATOM 885 C CA . THR A 1 119 ? -4.693 -9.052 5.304 1.00 95.81 119 THR A CA 1
ATOM 886 C C . THR A 1 119 ? -4.307 -10.521 5.501 1.00 95.81 119 THR A C 1
ATOM 888 O O . THR A 1 119 ? -3.148 -10.853 5.241 1.00 95.81 119 THR A O 1
ATOM 891 N N . PRO A 1 120 ? -5.230 -11.409 5.918 1.00 95.12 120 PRO A N 1
ATOM 892 C CA . PRO A 1 120 ? -4.973 -12.847 5.929 1.00 95.12 120 PRO A CA 1
ATOM 893 C C . PRO A 1 120 ? -4.707 -13.368 4.510 1.00 95.12 120 PRO A C 1
ATOM 895 O O . PRO A 1 120 ? -5.395 -12.981 3.566 1.00 95.12 120 PRO A O 1
ATOM 898 N N . LEU A 1 121 ? -3.725 -14.257 4.351 1.00 94.06 121 LEU A N 1
ATOM 899 C CA . LEU A 1 121 ? -3.334 -14.826 3.053 1.00 94.06 121 LEU A CA 1
ATOM 900 C C . LEU A 1 121 ? -3.520 -16.341 3.010 1.00 94.06 121 LEU A C 1
ATOM 902 O O . LEU A 1 121 ? -3.959 -16.888 1.999 1.00 94.06 121 LEU A O 1
ATOM 906 N N . THR A 1 122 ? -3.187 -17.018 4.106 1.00 90.50 122 THR A N 1
ATOM 907 C CA . THR A 1 122 ? -3.395 -18.456 4.305 1.00 90.50 122 THR A CA 1
ATOM 908 C C . THR A 1 122 ? -3.862 -18.706 5.743 1.00 90.50 122 THR A C 1
ATOM 910 O O . THR A 1 122 ? -4.071 -17.767 6.507 1.00 90.50 122 THR A O 1
ATOM 913 N N . ALA A 1 123 ? -4.007 -19.972 6.146 1.00 84.94 123 ALA A N 1
ATOM 914 C CA . ALA A 1 123 ? -4.338 -20.319 7.531 1.00 84.94 123 ALA A CA 1
ATOM 915 C C . ALA A 1 123 ? -3.266 -19.885 8.556 1.00 84.94 123 ALA A C 1
ATOM 917 O O . ALA A 1 123 ? -3.576 -19.782 9.739 1.00 84.94 123 ALA A O 1
ATOM 918 N N . GLY A 1 124 ? -2.018 -19.668 8.123 1.00 84.06 124 GLY A N 1
ATOM 919 C CA . GLY A 1 124 ? -0.900 -19.312 9.004 1.00 84.06 124 GLY A CA 1
ATOM 920 C C . GLY A 1 124 ? -0.161 -18.031 8.622 1.00 84.06 124 GLY A C 1
ATOM 921 O O . GLY A 1 124 ? 0.671 -17.575 9.403 1.00 84.06 124 GLY A O 1
ATOM 922 N N . ASP A 1 125 ? -0.462 -17.456 7.457 1.00 91.19 125 ASP A N 1
ATOM 923 C CA . ASP A 1 125 ? 0.234 -16.288 6.927 1.00 91.19 125 ASP A CA 1
ATOM 924 C C . ASP A 1 125 ? -0.709 -15.127 6.643 1.00 91.19 125 ASP A C 1
ATOM 926 O O . ASP A 1 125 ? -1.862 -15.294 6.238 1.00 91.19 125 ASP A O 1
ATOM 930 N N . ASP A 1 126 ? -0.156 -13.932 6.788 1.00 94.19 126 ASP A N 1
ATOM 931 C CA . ASP A 1 126 ? -0.781 -12.663 6.469 1.00 94.19 126 ASP A CA 1
ATOM 932 C C . ASP A 1 126 ? 0.244 -11.713 5.844 1.00 94.19 126 ASP A C 1
ATOM 934 O O . ASP A 1 126 ? 1.440 -11.999 5.747 1.00 94.19 126 ASP A O 1
ATOM 938 N N . SER A 1 127 ? -0.219 -10.556 5.389 1.00 95.00 127 SER A N 1
ATOM 939 C CA . SER A 1 127 ? 0.645 -9.580 4.728 1.00 95.00 127 SER A CA 1
ATOM 940 C C . SER A 1 127 ? 1.814 -9.083 5.594 1.00 95.00 127 SER A C 1
ATOM 942 O O . SER A 1 127 ? 2.838 -8.686 5.037 1.00 95.00 127 SER A O 1
ATOM 944 N N . TRP A 1 128 ? 1.729 -9.135 6.930 1.00 93.94 128 TRP A N 1
ATOM 945 C CA . TRP A 1 128 ? 2.866 -8.801 7.796 1.00 93.94 128 TRP A CA 1
ATOM 946 C C . TRP A 1 128 ? 3.858 -9.958 7.915 1.00 93.94 128 TRP A C 1
ATOM 948 O O . TRP A 1 128 ? 5.062 -9.703 7.957 1.00 93.94 128 TRP A O 1
ATOM 958 N N . THR A 1 129 ? 3.405 -11.219 7.944 1.00 91.50 129 THR A N 1
ATOM 959 C CA . THR A 1 129 ? 4.337 -12.367 7.971 1.00 91.50 129 THR A CA 1
ATOM 960 C C . THR A 1 129 ? 5.179 -12.435 6.705 1.00 91.50 129 THR A C 1
ATOM 962 O O . THR A 1 129 ? 6.380 -12.701 6.782 1.00 91.50 129 THR A O 1
ATOM 965 N N . VAL A 1 130 ? 4.559 -12.126 5.568 1.00 90.75 130 VAL A N 1
ATOM 966 C CA . VAL A 1 130 ? 5.207 -12.057 4.257 1.00 90.75 130 VAL A CA 1
ATOM 967 C C . VAL A 1 130 ? 6.184 -10.889 4.152 1.00 90.75 130 VAL A C 1
ATOM 969 O O . VAL A 1 130 ? 7.264 -11.053 3.588 1.00 90.75 130 VAL A O 1
ATOM 972 N N . SER A 1 131 ? 5.835 -9.728 4.712 1.00 90.19 131 SER A N 1
ATOM 973 C CA . SER A 1 131 ? 6.746 -8.582 4.773 1.00 90.19 131 SER A CA 1
ATOM 974 C C . SER A 1 131 ? 7.959 -8.851 5.649 1.00 90.19 131 SER A C 1
ATOM 976 O O . SER A 1 131 ? 9.085 -8.516 5.289 1.00 90.19 131 SER A O 1
ATOM 978 N N . GLY A 1 132 ? 7.742 -9.475 6.806 1.00 84.00 132 GLY A N 1
ATOM 979 C CA . GLY A 1 132 ? 8.784 -9.713 7.798 1.00 84.00 132 GLY A CA 1
ATOM 980 C C . GLY A 1 132 ? 9.247 -8.448 8.529 1.00 84.00 132 GLY A C 1
ATOM 981 O O . GLY A 1 132 ? 9.853 -8.567 9.595 1.00 84.00 132 GLY A O 1
ATOM 982 N N . GLU A 1 133 ? 8.936 -7.250 8.027 1.00 75.25 133 GLU A N 1
ATOM 983 C CA . GLU A 1 133 ? 9.285 -5.995 8.679 1.00 75.25 133 GLU A CA 1
ATOM 984 C C . GLU A 1 133 ? 8.483 -5.806 9.971 1.00 75.25 133 GLU A C 1
ATOM 986 O O . GLU A 1 133 ? 7.262 -5.958 9.996 1.00 75.25 133 GLU A O 1
ATOM 991 N N . ASN A 1 134 ? 9.183 -5.483 11.064 1.00 67.31 134 ASN A N 1
ATOM 992 C CA . ASN A 1 134 ? 8.609 -5.296 12.403 1.00 67.31 134 ASN A CA 1
ATOM 993 C C . ASN A 1 134 ? 7.809 -6.504 12.936 1.00 67.31 134 ASN A C 1
ATOM 995 O O . ASN A 1 134 ? 7.089 -6.386 13.929 1.00 67.31 134 ASN A O 1
ATOM 999 N N . LEU A 1 135 ? 7.968 -7.684 12.323 1.00 77.75 135 LEU A N 1
ATOM 1000 C CA . LEU A 1 135 ? 7.254 -8.893 12.704 1.00 77.75 135 LEU A CA 1
ATOM 1001 C C . LEU A 1 135 ? 7.783 -9.448 14.031 1.00 77.75 135 LEU A C 1
ATOM 1003 O O . LEU A 1 135 ? 8.865 -10.031 14.103 1.00 77.75 135 LEU A O 1
ATOM 1007 N N . ARG A 1 136 ? 6.959 -9.373 15.075 1.00 80.75 136 ARG A N 1
ATOM 1008 C CA . ARG A 1 136 ? 7.207 -10.059 16.351 1.00 80.75 136 ARG A CA 1
ATOM 1009 C C . ARG A 1 136 ? 6.659 -11.487 16.324 1.00 80.75 136 ARG A C 1
ATOM 1011 O O . ARG A 1 136 ? 5.506 -11.725 16.677 1.00 80.75 136 ARG A O 1
ATOM 1018 N N . ARG A 1 137 ? 7.458 -12.439 15.826 1.00 80.69 137 ARG A N 1
ATOM 1019 C CA . ARG A 1 137 ? 7.050 -13.855 15.649 1.00 80.69 137 ARG A CA 1
ATOM 1020 C C . ARG A 1 137 ? 6.671 -14.559 16.958 1.00 80.69 137 ARG A C 1
ATOM 1022 O O . ARG A 1 137 ? 5.981 -15.568 16.925 1.00 80.69 137 ARG A O 1
ATOM 1029 N N . ASP A 1 138 ? 7.138 -14.034 18.082 1.00 82.94 138 ASP A N 1
ATOM 1030 C CA . ASP A 1 138 ? 6.832 -14.478 19.441 1.00 82.94 138 ASP A CA 1
ATOM 1031 C C . ASP A 1 138 ? 5.453 -14.010 19.938 1.00 82.94 138 ASP A C 1
ATOM 1033 O O . ASP A 1 138 ? 4.919 -14.571 20.893 1.00 82.94 138 ASP A O 1
ATOM 1037 N N . GLN A 1 139 ? 4.871 -12.987 19.308 1.00 85.00 139 GLN A N 1
ATOM 1038 C CA . GLN A 1 139 ? 3.590 -12.420 19.718 1.00 85.00 139 GLN A CA 1
ATOM 1039 C C . GLN A 1 139 ? 2.418 -13.188 19.101 1.00 85.00 139 GLN A C 1
ATOM 1041 O O . GLN A 1 139 ? 2.486 -13.597 17.937 1.00 85.00 139 GLN A O 1
ATOM 1046 N N . PRO A 1 140 ? 1.305 -13.347 19.840 1.00 87.56 140 PRO A N 1
ATOM 1047 C CA . PRO A 1 140 ? 0.133 -14.020 19.309 1.00 87.56 140 PRO A CA 1
ATOM 1048 C C . PRO A 1 140 ? -0.468 -13.238 18.137 1.00 87.56 140 PRO A C 1
ATOM 1050 O O . PRO A 1 140 ? -0.400 -12.008 18.071 1.00 87.56 140 PRO A O 1
ATOM 1053 N N . ARG A 1 141 ? -1.094 -13.982 17.226 1.00 89.00 141 ARG A N 1
ATOM 1054 C CA . ARG A 1 141 ? -1.936 -13.447 16.156 1.00 89.00 141 ARG A CA 1
ATOM 1055 C C . ARG A 1 141 ? -3.396 -13.602 16.565 1.00 89.00 141 ARG A C 1
ATOM 1057 O O . ARG A 1 141 ? -3.769 -14.630 17.137 1.00 89.00 141 ARG A O 1
ATOM 1064 N N . ARG A 1 142 ? -4.197 -12.574 16.309 1.00 91.44 142 ARG A N 1
ATOM 1065 C CA . ARG A 1 142 ? -5.633 -12.558 16.608 1.00 91.44 142 ARG A CA 1
ATOM 1066 C C . ARG A 1 142 ? -6.411 -12.178 15.365 1.00 91.44 142 ARG A C 1
ATOM 1068 O O . ARG A 1 142 ? -6.027 -11.229 14.680 1.00 91.44 142 ARG A O 1
ATOM 1075 N N . ALA A 1 143 ? -7.475 -12.915 15.086 1.00 94.00 143 ALA A N 1
ATOM 1076 C CA . ALA A 1 143 ? -8.420 -12.555 14.047 1.00 94.00 143 ALA A CA 1
ATOM 1077 C C . ALA A 1 143 ? -9.358 -11.479 14.603 1.00 94.00 143 ALA A C 1
ATOM 1079 O O . ALA A 1 143 ? -9.931 -11.627 15.679 1.00 94.00 143 ALA A O 1
ATOM 1080 N N . VAL A 1 144 ? -9.491 -10.379 13.875 1.00 95.12 144 VAL A N 1
ATOM 1081 C CA . VAL A 1 144 ? -10.397 -9.279 14.190 1.00 95.12 144 VAL A CA 1
ATOM 1082 C C . VAL A 1 144 ? -11.519 -9.318 13.171 1.00 95.12 144 VAL A C 1
ATOM 1084 O O . VAL A 1 144 ? -11.322 -8.985 12.001 1.00 95.12 144 VAL A O 1
ATOM 1087 N N . HIS A 1 145 ? -12.689 -9.752 13.618 1.00 96.50 145 HIS A N 1
ATOM 1088 C CA . HIS A 1 145 ? -13.919 -9.715 12.844 1.00 96.50 145 HIS A CA 1
ATOM 1089 C C . HIS A 1 145 ? -14.611 -8.372 13.039 1.00 96.50 145 HIS A C 1
ATOM 1091 O O . HIS A 1 145 ? -14.594 -7.828 14.138 1.00 96.50 145 HIS A O 1
ATOM 1097 N N . PHE A 1 146 ? -15.224 -7.852 11.986 1.00 96.69 146 PHE A N 1
ATOM 1098 C CA . PHE A 1 146 ? -15.981 -6.601 11.993 1.00 96.69 146 PHE A CA 1
ATOM 1099 C C . PHE A 1 146 ? -17.070 -6.633 10.914 1.00 96.69 146 PHE A C 1
ATOM 1101 O O . PHE A 1 146 ? -17.050 -7.487 10.023 1.00 96.69 146 PHE A O 1
ATOM 1108 N N . ASP A 1 147 ? -18.021 -5.706 11.006 1.00 97.19 147 ASP A N 1
ATOM 1109 C CA . ASP A 1 147 ? -19.056 -5.483 9.997 1.00 97.19 147 ASP A CA 1
ATOM 1110 C C . ASP A 1 147 ? -18.528 -4.551 8.901 1.00 97.19 147 ASP A C 1
ATOM 1112 O O . ASP A 1 147 ? -18.485 -3.330 9.057 1.00 97.19 147 ASP A O 1
ATOM 1116 N N . GLU A 1 148 ? -18.130 -5.142 7.775 1.00 96.25 148 GLU A N 1
ATOM 1117 C CA . GLU A 1 148 ? -17.609 -4.428 6.605 1.00 96.25 148 GLU A CA 1
ATOM 1118 C C . GLU A 1 148 ? -18.584 -3.380 6.056 1.00 96.25 148 GLU A C 1
ATOM 1120 O O . GLU A 1 148 ? -18.152 -2.353 5.533 1.00 96.25 148 GLU A O 1
ATOM 1125 N N . THR A 1 149 ? -19.895 -3.607 6.188 1.00 96.75 149 THR A N 1
ATOM 1126 C CA . THR A 1 149 ? -20.922 -2.749 5.578 1.00 96.75 149 THR A CA 1
ATOM 1127 C C . THR A 1 149 ? -21.084 -1.406 6.284 1.00 96.75 149 THR A C 1
ATOM 1129 O O . THR A 1 149 ? -21.669 -0.479 5.723 1.00 96.75 149 THR A O 1
ATOM 1132 N N . GLN A 1 150 ? -20.544 -1.283 7.498 1.00 97.19 150 GLN A N 1
ATOM 1133 C CA . GLN A 1 150 ? -20.615 -0.071 8.312 1.00 97.19 150 GLN A CA 1
ATOM 1134 C C . GLN A 1 150 ? -19.318 0.743 8.303 1.00 97.19 150 GLN A C 1
ATOM 1136 O O . GLN A 1 150 ? -19.270 1.815 8.904 1.00 97.19 150 GLN A O 1
ATOM 1141 N N . VAL A 1 151 ? -18.265 0.263 7.637 1.00 97.88 151 VAL A N 1
ATOM 1142 C CA . VAL A 1 151 ? -16.959 0.930 7.645 1.00 97.88 151 VAL A CA 1
ATOM 1143 C C . VAL A 1 151 ? -16.940 2.086 6.649 1.00 97.88 151 VAL A C 1
ATOM 1145 O O . VAL A 1 151 ? -17.058 1.885 5.439 1.00 97.88 151 VAL A O 1
ATOM 1148 N N . ARG A 1 152 ? -16.674 3.306 7.127 1.00 98.00 152 ARG A N 1
ATOM 1149 C CA . ARG A 1 152 ? -16.264 4.421 6.261 1.00 98.00 152 ARG A CA 1
ATOM 1150 C C . ARG A 1 152 ? -14.792 4.246 5.909 1.00 98.00 152 ARG A C 1
ATOM 1152 O O . ARG A 1 152 ? -13.905 4.663 6.657 1.00 98.00 152 ARG A O 1
ATOM 1159 N N . LEU A 1 153 ? -14.541 3.597 4.779 1.00 98.00 153 LEU A N 1
ATOM 1160 C CA . LEU A 1 153 ? -13.207 3.212 4.334 1.00 98.00 153 LEU A CA 1
ATOM 1161 C C . LEU A 1 153 ? -12.629 4.194 3.307 1.00 98.00 153 LEU A C 1
ATOM 1163 O O . LEU A 1 153 ? -13.265 4.477 2.294 1.00 98.00 153 LEU A O 1
ATOM 1167 N N . VAL A 1 154 ? -11.372 4.597 3.506 1.00 98.0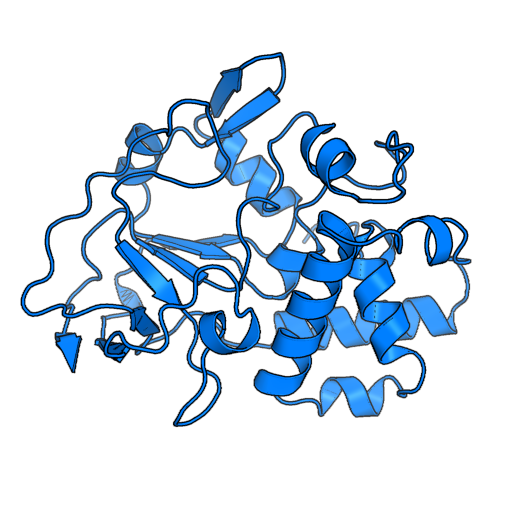0 154 VAL A N 1
ATOM 1168 C CA . VAL A 1 154 ? -10.509 5.071 2.414 1.00 98.00 154 VAL A CA 1
ATOM 1169 C C . VAL A 1 154 ? -9.677 3.901 1.918 1.00 98.00 154 VAL A C 1
ATOM 1171 O O . VAL A 1 154 ? -8.911 3.311 2.682 1.00 98.00 154 VAL A O 1
ATOM 1174 N N . ARG A 1 155 ? -9.797 3.572 0.634 1.00 97.81 155 ARG A N 1
ATOM 1175 C CA . ARG A 1 155 ? -8.944 2.580 -0.018 1.00 97.81 155 ARG A CA 1
ATOM 1176 C C . ARG A 1 155 ? -7.919 3.290 -0.893 1.00 97.81 155 ARG A C 1
ATOM 1178 O O . ARG A 1 155 ? -8.282 4.135 -1.701 1.00 97.81 155 ARG A O 1
ATOM 1185 N N . ILE A 1 156 ? -6.650 2.943 -0.711 1.00 98.31 156 ILE A N 1
ATOM 1186 C CA . ILE A 1 156 ? -5.533 3.490 -1.478 1.00 98.31 156 ILE A CA 1
ATOM 1187 C C . ILE A 1 156 ? -5.076 2.423 -2.469 1.00 98.31 156 ILE A C 1
ATOM 1189 O O . ILE A 1 156 ? -4.381 1.478 -2.086 1.00 98.31 156 ILE A O 1
ATOM 1193 N N . ASP A 1 157 ? -5.493 2.564 -3.729 1.00 97.56 157 ASP A N 1
ATOM 1194 C CA . ASP A 1 157 ? -5.114 1.677 -4.834 1.00 97.56 157 ASP A CA 1
ATOM 1195 C C . ASP A 1 157 ? -4.056 2.302 -5.758 1.00 97.56 157 ASP A C 1
ATOM 1197 O O . ASP A 1 157 ? -3.405 1.590 -6.524 1.00 97.56 157 ASP A O 1
ATOM 1201 N N . SER A 1 158 ? -3.849 3.616 -5.662 1.00 96.81 158 SER A N 1
ATOM 1202 C CA . SER A 1 158 ? -3.001 4.402 -6.561 1.00 96.81 158 SER A CA 1
ATOM 1203 C C . SER A 1 158 ? -2.353 5.613 -5.869 1.00 96.81 158 SER A C 1
ATOM 1205 O O . SER A 1 158 ? -2.676 5.936 -4.721 1.00 96.81 158 SER A O 1
ATOM 1207 N N . ALA A 1 159 ? -1.432 6.308 -6.550 1.00 95.69 159 ALA A N 1
ATOM 1208 C CA . ALA A 1 159 ? -0.895 7.574 -6.051 1.00 95.69 159 ALA A CA 1
ATOM 1209 C C . ALA A 1 159 ? -1.948 8.687 -6.092 1.00 95.69 159 ALA A C 1
ATOM 1211 O O . ALA A 1 159 ? -1.930 9.549 -5.213 1.00 95.69 159 ALA A O 1
ATOM 1212 N N . ALA A 1 160 ? -2.875 8.663 -7.057 1.00 95.88 160 ALA A N 1
ATOM 1213 C CA . ALA A 1 160 ? -3.979 9.617 -7.113 1.00 95.88 160 ALA A CA 1
ATOM 1214 C C . ALA A 1 160 ? -4.905 9.502 -5.891 1.00 95.88 160 ALA A C 1
ATOM 1216 O O . ALA A 1 160 ? -5.219 10.526 -5.281 1.00 95.88 160 ALA A O 1
ATOM 1217 N N . ASP A 1 161 ? -5.272 8.282 -5.479 1.00 97.44 161 ASP A N 1
ATOM 1218 C CA . ASP A 1 161 ? -6.092 8.064 -4.274 1.00 97.44 161 ASP A CA 1
ATOM 1219 C C . ASP A 1 161 ? -5.387 8.614 -3.030 1.00 97.44 161 ASP A C 1
ATOM 1221 O O . ASP A 1 161 ? -5.980 9.304 -2.198 1.00 97.44 161 ASP A O 1
ATOM 1225 N N . TRP A 1 162 ? -4.084 8.345 -2.924 1.00 97.38 162 TRP A N 1
ATOM 1226 C CA . TRP A 1 162 ? -3.263 8.807 -1.813 1.00 97.38 162 TRP A CA 1
ATOM 1227 C C . TRP A 1 162 ? -3.115 10.331 -1.777 1.00 97.38 162 TRP A C 1
ATOM 1229 O O . TRP A 1 162 ? -3.244 10.955 -0.720 1.00 97.38 162 TRP A O 1
ATOM 1239 N N . GLN A 1 163 ? -2.893 10.949 -2.936 1.00 96.50 163 GLN A N 1
ATOM 1240 C CA . GLN A 1 163 ? -2.852 12.397 -3.072 1.00 96.50 163 GLN A CA 1
ATOM 1241 C C . GLN A 1 163 ? -4.191 13.020 -2.674 1.00 96.50 163 GLN A C 1
ATOM 1243 O O . GLN A 1 163 ? -4.201 13.947 -1.867 1.00 96.50 163 GLN A O 1
ATOM 1248 N N . GLN A 1 164 ? -5.306 12.512 -3.203 1.00 96.94 164 GLN A N 1
ATOM 1249 C CA . GLN A 1 164 ? -6.641 13.022 -2.899 1.00 96.94 164 GLN A CA 1
ATOM 1250 C C . GLN A 1 164 ? -6.954 12.910 -1.402 1.00 96.94 164 GLN A C 1
ATOM 1252 O O . GLN A 1 164 ? -7.487 13.851 -0.803 1.00 96.94 164 GLN A O 1
ATOM 1257 N N . PHE A 1 165 ? -6.584 11.783 -0.784 1.00 97.19 165 PHE A N 1
ATOM 1258 C CA . PHE A 1 165 ? -6.696 11.600 0.656 1.00 97.19 165 PHE A CA 1
ATOM 1259 C C . PHE A 1 165 ? -5.942 12.704 1.403 1.00 97.19 165 PHE A C 1
ATOM 1261 O O . PHE A 1 165 ? -6.559 13.424 2.181 1.00 97.19 165 PHE A O 1
ATOM 1268 N N . ILE A 1 166 ? -4.655 12.926 1.112 1.00 97.75 166 ILE A N 1
ATOM 1269 C CA . ILE A 1 166 ? -3.858 13.975 1.772 1.00 97.75 166 ILE A CA 1
ATOM 1270 C C . ILE A 1 166 ? -4.423 15.378 1.517 1.00 97.75 166 ILE A C 1
ATOM 1272 O O . ILE A 1 166 ? -4.505 16.187 2.438 1.00 97.75 166 ILE A O 1
ATOM 1276 N N . GLU A 1 167 ? -4.801 15.691 0.279 1.00 96.62 167 GLU A N 1
ATOM 1277 C CA . GLU A 1 167 ? -5.295 17.017 -0.110 1.00 96.62 167 GLU A CA 1
ATOM 1278 C C . GLU A 1 167 ? -6.583 17.418 0.597 1.00 96.62 167 GLU A C 1
ATOM 1280 O O . GLU A 1 167 ? -6.826 18.613 0.765 1.00 96.62 167 GLU A O 1
ATOM 1285 N N . SER A 1 168 ? -7.370 16.443 1.050 1.00 95.19 168 SER A N 1
ATOM 1286 C CA . SER A 1 168 ? -8.600 16.714 1.787 1.00 95.19 168 SER A CA 1
ATOM 1287 C C . SER A 1 168 ? -8.320 17.442 3.109 1.00 95.19 168 SER A C 1
ATOM 1289 O O . SER A 1 168 ? -9.069 18.348 3.454 1.00 95.19 168 SER A O 1
ATOM 1291 N N . ASN A 1 169 ? -7.238 17.091 3.823 1.00 95.56 169 ASN A N 1
ATOM 1292 C CA . ASN A 1 169 ? -6.778 17.754 5.053 1.00 95.56 169 ASN A CA 1
ATOM 1293 C C . ASN A 1 169 ? -5.255 17.542 5.234 1.00 95.56 169 ASN A C 1
ATOM 1295 O O . ASN A 1 169 ? -4.838 16.573 5.876 1.00 95.56 169 ASN A O 1
ATOM 1299 N N . PRO A 1 170 ? -4.398 18.396 4.644 1.00 96.81 170 PRO A N 1
ATOM 1300 C CA . PRO A 1 170 ? -2.954 18.195 4.687 1.00 96.81 170 PRO A CA 1
ATOM 1301 C C . PRO A 1 170 ? -2.293 18.879 5.891 1.00 96.81 170 PRO A C 1
ATOM 1303 O O . PRO A 1 170 ? -2.539 20.054 6.163 1.00 96.81 170 PRO A O 1
ATOM 1306 N N . VAL A 1 171 ? -1.315 18.206 6.496 1.00 96.88 171 VAL A N 1
ATOM 1307 C CA . VAL A 1 171 ? -0.257 18.849 7.297 1.00 96.88 171 VAL A CA 1
ATOM 1308 C C . VAL A 1 171 ? 0.983 18.999 6.420 1.00 96.88 171 VAL A C 1
ATOM 1310 O O . VAL A 1 171 ? 1.282 18.126 5.608 1.00 96.88 171 VAL A O 1
ATOM 1313 N N . THR A 1 172 ? 1.707 20.114 6.538 1.00 95.81 172 THR A N 1
ATOM 1314 C CA . THR A 1 172 ? 2.893 20.387 5.710 1.00 95.81 172 THR A CA 1
ATOM 1315 C C . THR A 1 172 ? 4.148 20.507 6.566 1.00 95.81 172 THR A C 1
ATOM 1317 O O . THR A 1 172 ? 4.134 21.205 7.574 1.00 95.81 172 THR A O 1
ATOM 1320 N N . ASP A 1 173 ? 5.240 19.882 6.125 1.00 93.25 173 ASP A N 1
ATOM 1321 C CA . ASP A 1 173 ? 6.586 20.062 6.675 1.00 93.25 173 ASP A CA 1
ATOM 1322 C C . ASP A 1 173 ? 7.632 19.974 5.555 1.00 93.25 173 ASP A C 1
ATOM 1324 O O . ASP A 1 173 ? 7.527 19.135 4.658 1.00 93.25 173 ASP A O 1
ATOM 1328 N N . GLY A 1 174 ? 8.615 20.878 5.562 1.00 87.56 174 GLY A N 1
ATOM 1329 C CA . GLY A 1 174 ? 9.688 20.910 4.560 1.00 87.56 174 GLY A CA 1
ATOM 1330 C C . GLY A 1 174 ? 9.213 20.989 3.100 1.00 87.56 174 GLY A C 1
ATOM 1331 O O . GLY A 1 174 ? 9.875 20.459 2.212 1.00 87.56 174 GLY A O 1
ATOM 1332 N N . GLY A 1 175 ? 8.043 21.589 2.837 1.00 88.44 175 GLY A N 1
ATOM 1333 C CA . GLY A 1 175 ? 7.430 21.645 1.500 1.00 88.44 175 GLY A CA 1
ATOM 1334 C C . GLY A 1 175 ? 6.726 20.354 1.054 1.00 88.44 175 GLY A C 1
ATOM 1335 O O . GLY A 1 175 ? 6.150 20.326 -0.036 1.00 88.44 175 GLY A O 1
ATOM 1336 N N . ARG A 1 176 ? 6.721 19.311 1.894 1.00 93.25 176 ARG A N 1
ATOM 1337 C CA . ARG A 1 176 ? 5.999 18.054 1.682 1.00 93.25 176 ARG A CA 1
ATOM 1338 C C . ARG A 1 176 ? 4.694 18.032 2.468 1.00 93.25 176 ARG A C 1
ATOM 1340 O O . ARG A 1 176 ? 4.618 18.564 3.571 1.00 93.25 176 ARG A O 1
ATOM 1347 N N . ARG A 1 177 ? 3.672 17.386 1.911 1.00 97.00 177 ARG A N 1
ATOM 1348 C CA . ARG A 1 177 ? 2.366 17.186 2.548 1.00 97.00 177 ARG A CA 1
ATOM 1349 C C . ARG A 1 177 ? 2.200 15.769 3.082 1.00 97.00 177 ARG A C 1
ATOM 1351 O O . ARG A 1 177 ? 2.594 14.806 2.424 1.00 97.00 177 ARG A O 1
ATOM 1358 N N . TYR A 1 178 ? 1.563 15.682 4.240 1.00 97.44 178 TYR A N 1
ATOM 1359 C CA . TYR A 1 178 ? 1.239 14.471 4.986 1.00 97.44 178 TYR A CA 1
ATOM 1360 C C . TYR A 1 178 ? -0.254 14.477 5.345 1.00 97.44 178 TYR A C 1
ATOM 1362 O O . TYR A 1 178 ? -0.841 15.561 5.427 1.00 97.44 178 TYR A O 1
ATOM 1370 N N . PRO A 1 179 ? -0.875 13.313 5.592 1.00 97.44 179 PRO A N 1
ATOM 1371 C CA . PRO A 1 179 ? -2.238 13.271 6.116 1.00 97.44 179 PRO A CA 1
ATOM 1372 C C . PRO A 1 179 ? -2.329 13.937 7.496 1.00 97.44 179 PRO A C 1
ATOM 1374 O O . PRO A 1 179 ? -1.490 13.674 8.357 1.00 97.44 179 PRO A O 1
ATOM 1377 N N . ASP A 1 180 ? -3.352 14.754 7.741 1.00 98.00 180 ASP A N 1
ATOM 1378 C CA . ASP A 1 180 ? -3.749 15.173 9.094 1.00 98.00 180 ASP A CA 1
ATOM 1379 C C . ASP A 1 180 ? -4.554 14.051 9.763 1.00 98.00 180 ASP A C 1
ATOM 1381 O O . ASP A 1 180 ? -5.777 13.988 9.646 1.00 98.00 180 ASP A O 1
ATOM 1385 N N . TRP A 1 181 ? -3.873 13.114 10.423 1.00 98.06 181 TRP A N 1
ATOM 1386 C CA . TRP A 1 181 ? -4.515 11.929 11.000 1.00 98.06 181 TRP A CA 1
ATOM 1387 C C . TRP A 1 181 ? -5.630 12.246 12.014 1.00 98.06 181 TRP A C 1
ATOM 1389 O O . TRP A 1 181 ? -6.703 11.644 11.879 1.00 98.06 181 TRP A O 1
ATOM 1399 N N . PRO A 1 182 ? -5.452 13.192 12.964 1.00 97.75 182 PRO A N 1
ATOM 1400 C CA . PRO A 1 182 ? -6.539 13.655 13.821 1.00 97.75 182 PRO A CA 1
ATOM 1401 C C . PRO A 1 182 ? -7.761 14.118 13.028 1.00 97.75 182 PRO A C 1
ATOM 1403 O O . PRO A 1 182 ? -8.868 13.636 13.271 1.00 97.75 182 PRO A O 1
ATOM 1406 N N . THR A 1 183 ? -7.579 14.998 12.041 1.00 97.56 183 THR A N 1
ATOM 1407 C CA . THR A 1 183 ? -8.705 15.538 11.268 1.00 97.56 183 THR A CA 1
ATOM 1408 C C . THR A 1 183 ? -9.364 14.468 10.393 1.00 97.56 183 THR A C 1
ATOM 1410 O O . THR A 1 183 ? -10.594 14.390 10.338 1.00 97.56 183 THR A O 1
ATOM 1413 N N . MET A 1 184 ? -8.575 13.595 9.757 1.00 96.81 184 MET A N 1
ATOM 1414 C CA . MET A 1 184 ? -9.084 12.502 8.918 1.00 96.81 184 MET A CA 1
ATOM 1415 C C . MET A 1 184 ? -9.953 11.517 9.699 1.00 96.81 184 MET A C 1
ATOM 1417 O 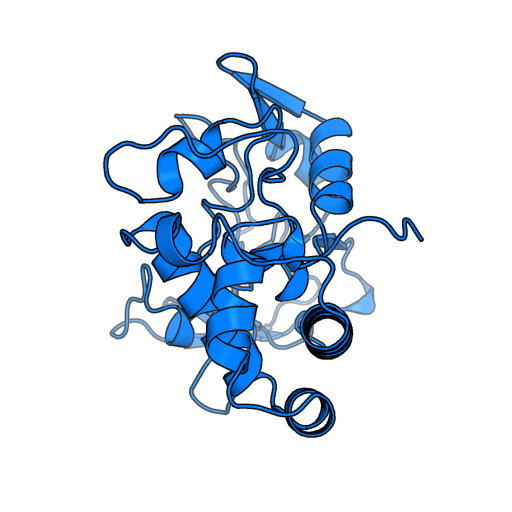O . MET A 1 184 ? -10.940 11.018 9.155 1.00 96.81 184 MET A O 1
ATOM 1421 N N . SER A 1 185 ? -9.637 11.280 10.976 1.00 96.75 185 SER A N 1
ATOM 1422 C CA . SER A 1 185 ? -10.415 10.381 11.834 1.00 96.75 185 SER A CA 1
ATOM 1423 C C . SER A 1 185 ? -11.868 10.827 12.018 1.00 96.75 185 SER A C 1
ATOM 1425 O O . SER A 1 185 ? -12.743 10.003 12.254 1.00 96.75 185 SER A O 1
ATOM 1427 N N . HIS A 1 186 ? -12.194 12.110 11.847 1.00 96.12 186 HIS A N 1
ATOM 1428 C CA . HIS A 1 186 ? -13.591 12.547 11.902 1.00 96.12 186 HIS A CA 1
ATOM 1429 C C . HIS A 1 186 ? -14.420 12.023 10.716 1.00 96.12 186 HIS A C 1
ATOM 1431 O O . HIS A 1 186 ? -15.626 11.790 10.846 1.00 96.12 186 HIS A O 1
ATOM 1437 N N . SER A 1 187 ? -13.778 11.818 9.564 1.00 96.12 187 SER A N 1
ATOM 1438 C CA . SER A 1 187 ? -14.449 11.448 8.312 1.00 96.12 187 SER A CA 1
ATOM 1439 C C . SER A 1 187 ? -14.428 9.945 8.042 1.00 96.12 187 SER A C 1
ATOM 1441 O O . SER A 1 187 ? -15.377 9.425 7.456 1.00 96.12 187 SER A O 1
ATOM 1443 N N . TRP A 1 188 ? -13.383 9.252 8.493 1.00 97.94 188 TRP A N 1
ATOM 1444 C CA . TRP A 1 188 ? -13.097 7.873 8.106 1.00 97.94 188 TRP A CA 1
ATOM 1445 C C . TRP A 1 188 ? -12.840 6.985 9.319 1.00 97.94 188 TRP A C 1
ATOM 1447 O O . TRP A 1 188 ? -12.207 7.404 10.286 1.00 97.94 188 TRP A O 1
ATOM 1457 N N . ASP A 1 189 ? -13.297 5.738 9.237 1.00 98.12 189 ASP A N 1
ATOM 1458 C CA . ASP A 1 189 ? -13.065 4.719 10.264 1.00 98.12 189 ASP A CA 1
ATOM 1459 C C . ASP A 1 189 ? -11.755 3.971 10.017 1.00 98.12 189 ASP A C 1
ATOM 1461 O O . ASP A 1 189 ? -11.087 3.558 10.965 1.00 98.12 189 ASP A O 1
ATOM 1465 N N . ALA A 1 190 ? -11.363 3.825 8.749 1.00 98.31 190 ALA A N 1
ATOM 1466 C CA . ALA A 1 190 ? -10.173 3.090 8.356 1.00 98.31 190 ALA A CA 1
ATOM 1467 C C . ALA A 1 190 ? -9.541 3.625 7.066 1.00 98.31 190 ALA A C 1
ATOM 1469 O O . ALA A 1 190 ? -10.228 4.123 6.172 1.00 98.31 190 ALA A O 1
ATOM 1470 N N . VAL A 1 191 ? -8.225 3.442 6.956 1.00 98.50 191 VAL A N 1
ATOM 1471 C CA . VAL A 1 191 ? -7.460 3.602 5.714 1.00 98.50 191 VAL A CA 1
ATOM 1472 C C . VAL A 1 191 ? -6.801 2.271 5.377 1.00 98.50 191 VAL A C 1
ATOM 1474 O O . VAL A 1 191 ? -6.011 1.754 6.167 1.00 98.50 191 VAL A O 1
ATOM 1477 N N . HIS A 1 192 ? -7.126 1.711 4.214 1.00 98.50 192 HIS A N 1
ATOM 1478 C CA . HIS A 1 192 ? -6.565 0.453 3.729 1.00 98.50 192 HIS A CA 1
ATOM 1479 C C . HIS A 1 192 ? -5.631 0.692 2.546 1.00 98.50 192 HIS A C 1
ATOM 1481 O O . HIS A 1 192 ? -6.047 1.234 1.519 1.00 98.50 192 HIS A O 1
ATOM 1487 N N . LEU A 1 193 ? -4.385 0.236 2.674 1.00 98.44 193 LEU A N 1
ATOM 1488 C CA . LEU A 1 193 ? -3.429 0.192 1.575 1.00 98.44 193 LEU A CA 1
ATOM 1489 C C . LEU A 1 193 ? -3.532 -1.154 0.867 1.00 98.44 193 LEU A C 1
ATOM 1491 O O . LEU A 1 193 ? -3.257 -2.193 1.471 1.00 98.44 193 LEU A O 1
ATOM 1495 N N . SER A 1 194 ? -3.889 -1.129 -0.414 1.00 98.19 194 SER A N 1
ATOM 1496 C CA . SER A 1 194 ? -4.000 -2.340 -1.219 1.00 98.19 194 SER A CA 1
ATOM 1497 C C . SER A 1 194 ? -2.651 -2.788 -1.804 1.00 98.19 194 SER A C 1
ATOM 1499 O O . SER A 1 194 ? -1.676 -2.031 -1.779 1.00 98.19 194 SER A O 1
ATOM 1501 N N . PRO A 1 195 ? -2.568 -3.999 -2.390 1.00 97.56 195 PRO A N 1
ATOM 1502 C CA . PRO A 1 195 ? -1.372 -4.454 -3.102 1.00 97.56 195 PRO A CA 1
ATOM 1503 C C . PRO A 1 195 ? -0.977 -3.544 -4.274 1.00 97.56 195 PRO A C 1
ATOM 1505 O O . PRO A 1 195 ? 0.209 -3.332 -4.513 1.00 97.56 195 PRO A O 1
ATOM 1508 N N . ALA A 1 196 ? -1.960 -2.996 -4.997 1.00 98.00 196 ALA A N 1
ATOM 1509 C CA . ALA A 1 196 ? -1.706 -2.056 -6.085 1.00 98.00 196 ALA A CA 1
ATOM 1510 C C . ALA A 1 196 ? -1.183 -0.721 -5.537 1.00 98.00 196 ALA A C 1
ATOM 1512 O O . ALA A 1 196 ? -0.136 -0.246 -5.982 1.00 98.00 196 ALA A O 1
ATOM 1513 N N . GLY A 1 197 ? -1.834 -0.177 -4.501 1.00 97.88 197 GLY A N 1
ATOM 1514 C CA . GLY A 1 197 ? -1.411 1.067 -3.856 1.00 97.88 197 GLY A CA 1
ATOM 1515 C C . GLY A 1 197 ? -0.001 0.974 -3.279 1.00 97.88 197 GLY A C 1
ATOM 1516 O O . GLY A 1 197 ? 0.787 1.903 -3.432 1.00 97.88 197 GLY A O 1
ATOM 1517 N N . LEU A 1 198 ? 0.364 -0.181 -2.713 1.00 97.38 198 LEU A N 1
ATOM 1518 C CA . LEU A 1 198 ? 1.704 -0.453 -2.190 1.00 97.38 198 LEU A CA 1
ATOM 1519 C C . LEU A 1 198 ? 2.810 -0.279 -3.253 1.00 97.38 198 LEU A C 1
ATOM 1521 O O . LEU A 1 198 ? 3.926 0.105 -2.908 1.00 97.38 198 LEU A O 1
ATOM 1525 N N . LEU A 1 199 ? 2.513 -0.518 -4.536 1.00 98.06 199 LEU A N 1
ATOM 1526 C CA . LEU A 1 199 ? 3.457 -0.352 -5.650 1.00 98.06 199 LEU A CA 1
ATOM 1527 C C . LEU A 1 199 ? 3.312 0.992 -6.377 1.00 98.06 199 LEU A C 1
ATOM 1529 O O . LEU A 1 199 ? 4.298 1.513 -6.908 1.00 98.06 199 LEU A O 1
ATOM 1533 N N . LEU A 1 200 ? 2.096 1.540 -6.433 1.00 97.56 200 LEU A N 1
ATOM 1534 C CA . LEU A 1 200 ? 1.768 2.721 -7.232 1.00 97.56 200 LEU A CA 1
ATOM 1535 C C . LEU A 1 200 ? 1.873 4.038 -6.461 1.00 97.56 200 LEU A C 1
ATOM 1537 O O . LEU A 1 200 ? 2.258 5.029 -7.067 1.00 97.56 200 LEU A O 1
ATOM 1541 N N . ALA A 1 201 ? 1.606 4.071 -5.150 1.00 96.75 201 ALA A N 1
ATOM 1542 C CA . ALA A 1 201 ? 1.567 5.306 -4.354 1.00 96.75 201 ALA A CA 1
ATOM 1543 C C . ALA A 1 201 ? 2.964 5.825 -3.936 1.00 96.75 201 ALA A C 1
ATOM 1545 O O . ALA A 1 201 ? 3.213 6.217 -2.792 1.00 96.75 201 ALA A O 1
ATOM 1546 N N . HIS A 1 202 ? 3.881 5.840 -4.905 1.00 94.88 202 HIS A N 1
ATOM 1547 C CA . HIS A 1 202 ? 5.254 6.337 -4.820 1.00 94.88 202 HIS A CA 1
ATOM 1548 C C . HIS A 1 202 ? 5.485 7.420 -5.879 1.00 94.88 202 HIS A C 1
ATOM 1550 O O . HIS A 1 202 ? 4.721 7.503 -6.841 1.00 94.88 202 HIS A O 1
ATOM 1556 N N . PRO A 1 203 ? 6.534 8.254 -5.759 1.00 93.12 203 PRO A N 1
ATOM 1557 C CA . PRO A 1 203 ? 6.809 9.272 -6.764 1.00 93.12 203 PRO A CA 1
ATOM 1558 C C . PRO A 1 203 ? 7.044 8.646 -8.143 1.00 93.12 203 PRO A C 1
ATOM 1560 O O . PRO A 1 203 ? 7.719 7.620 -8.271 1.00 93.12 203 PRO A O 1
ATOM 1563 N N . ALA A 1 204 ? 6.481 9.268 -9.177 1.00 92.81 204 ALA A N 1
ATOM 1564 C CA . ALA A 1 204 ? 6.666 8.819 -10.547 1.00 92.81 204 ALA A CA 1
ATOM 1565 C C . ALA A 1 204 ? 8.087 9.139 -11.028 1.00 92.81 204 ALA A C 1
ATOM 1567 O O . ALA A 1 204 ? 8.563 10.268 -10.893 1.00 92.81 204 ALA A O 1
ATOM 1568 N N . ILE A 1 205 ? 8.733 8.165 -11.672 1.00 92.31 205 ILE A N 1
ATOM 1569 C CA . ILE A 1 205 ? 10.112 8.285 -12.178 1.00 92.31 205 ILE A CA 1
ATOM 1570 C C . ILE A 1 205 ? 10.236 9.438 -13.187 1.00 92.31 205 ILE A C 1
ATOM 1572 O O . ILE A 1 205 ? 11.263 10.109 -13.254 1.00 92.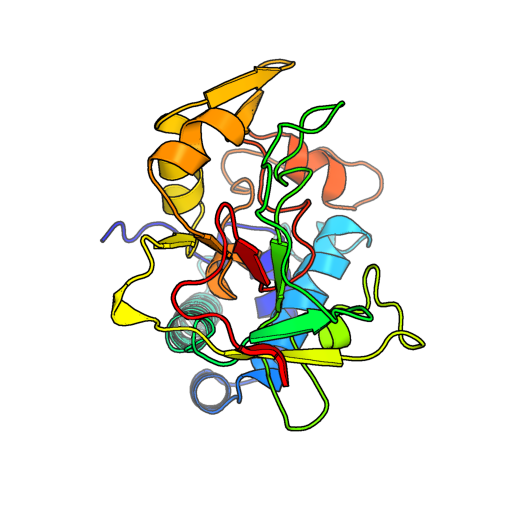31 205 ILE A O 1
ATOM 1576 N N . SER A 1 206 ? 9.182 9.682 -13.973 1.00 89.88 206 SER A N 1
ATOM 1577 C CA . SER A 1 206 ? 9.143 10.726 -15.005 1.00 89.88 206 SER A CA 1
ATOM 1578 C C . SER A 1 206 ? 9.219 12.146 -14.444 1.00 89.88 206 SER A C 1
ATOM 1580 O O . SER A 1 206 ? 9.745 13.033 -15.112 1.00 89.88 206 SER A O 1
ATOM 1582 N N . THR A 1 207 ? 8.702 12.374 -13.236 1.00 89.44 207 THR A N 1
ATOM 1583 C CA . THR A 1 207 ? 8.667 13.696 -12.588 1.00 89.44 207 THR A CA 1
ATOM 1584 C C . THR A 1 207 ? 9.654 13.813 -11.436 1.00 89.44 207 THR A C 1
ATOM 1586 O O . THR A 1 207 ? 9.975 14.915 -10.997 1.00 89.44 207 THR A O 1
ATOM 1589 N N . THR A 1 208 ? 10.120 12.684 -10.914 1.00 89.25 208 THR A N 1
ATOM 1590 C CA . THR A 1 208 ? 11.014 12.610 -9.764 1.00 89.25 208 THR A CA 1
ATOM 1591 C C . THR A 1 208 ? 12.099 11.583 -10.077 1.00 89.25 208 THR A C 1
ATOM 1593 O O . THR A 1 208 ? 11.925 10.403 -9.810 1.00 89.25 208 THR A O 1
ATOM 1596 N N . PRO A 1 209 ? 13.219 11.990 -10.697 1.00 82.50 209 PRO A N 1
ATOM 1597 C CA . PRO A 1 209 ? 14.326 11.077 -10.956 1.00 82.50 209 PRO A CA 1
ATOM 1598 C C . PRO A 1 209 ? 14.956 10.561 -9.656 1.00 82.50 209 PRO A C 1
ATOM 1600 O O . PRO A 1 209 ? 14.930 11.237 -8.624 1.00 82.50 209 PRO A O 1
ATOM 1603 N N . LEU A 1 210 ? 15.574 9.377 -9.714 1.00 84.56 210 LEU A N 1
ATOM 1604 C CA . LEU A 1 210 ? 16.347 8.831 -8.596 1.00 84.56 210 LEU A CA 1
ATOM 1605 C C . LEU A 1 210 ? 17.500 9.783 -8.247 1.00 84.56 210 LEU A C 1
ATOM 1607 O O . LEU A 1 210 ? 18.340 10.079 -9.094 1.00 84.56 210 LEU A O 1
ATOM 1611 N N . SER A 1 211 ? 17.541 10.255 -7.002 1.00 74.62 211 SER A N 1
ATOM 1612 C CA . SER A 1 211 ? 18.557 11.196 -6.507 1.00 74.62 211 SER A CA 1
ATOM 1613 C C . SER A 1 211 ? 19.611 10.547 -5.599 1.00 74.62 211 SER A C 1
ATOM 1615 O O . SER A 1 211 ? 20.473 11.239 -5.062 1.00 74.62 211 SER A O 1
ATOM 1617 N N . CYS A 1 212 ? 19.530 9.232 -5.390 1.00 69.88 212 CYS A N 1
ATOM 1618 C CA . CYS A 1 212 ? 20.249 8.505 -4.344 1.00 69.88 212 CYS A CA 1
ATOM 1619 C C . CYS A 1 212 ? 21.561 7.909 -4.880 1.00 69.88 212 CYS A C 1
ATOM 1621 O O . CYS A 1 212 ? 21.569 7.282 -5.937 1.00 69.88 212 CYS A O 1
ATOM 1623 N N . THR A 1 213 ? 22.669 8.085 -4.152 1.00 74.56 213 THR A N 1
ATOM 1624 C CA . THR A 1 213 ? 23.997 7.565 -4.542 1.00 74.56 213 THR A CA 1
ATOM 1625 C C . THR A 1 213 ? 24.245 6.124 -4.103 1.00 74.56 213 THR A C 1
ATOM 1627 O O . THR A 1 213 ? 25.150 5.485 -4.624 1.00 74.56 213 THR A O 1
ATOM 1630 N N . ASP A 1 214 ? 23.478 5.629 -3.132 1.00 82.06 214 ASP A N 1
ATOM 1631 C CA . ASP A 1 214 ? 23.537 4.255 -2.615 1.00 82.06 214 ASP A CA 1
ATOM 1632 C C . ASP A 1 214 ? 22.666 3.279 -3.426 1.00 82.06 214 ASP A C 1
ATOM 1634 O O . ASP A 1 214 ? 22.577 2.104 -3.084 1.00 82.06 214 ASP A O 1
ATOM 1638 N N . GLY A 1 215 ? 21.987 3.786 -4.463 1.00 79.06 215 GLY A N 1
ATOM 1639 C CA . GLY A 1 215 ? 21.096 3.020 -5.330 1.00 79.06 215 GLY A CA 1
ATOM 1640 C C . GLY A 1 215 ? 19.788 2.556 -4.682 1.00 79.06 215 GLY A C 1
ATOM 1641 O O . GLY A 1 215 ? 18.954 1.956 -5.370 1.00 79.06 215 GLY A O 1
ATOM 1642 N N . SER A 1 216 ? 19.570 2.887 -3.404 1.00 86.62 216 SER A N 1
ATOM 1643 C CA . SER A 1 216 ? 18.303 2.668 -2.714 1.00 86.62 216 SER A CA 1
ATOM 1644 C C . SER A 1 216 ? 17.282 3.737 -3.095 1.00 86.62 216 SER A C 1
ATOM 1646 O O . SER A 1 216 ? 17.596 4.840 -3.538 1.00 86.62 216 SER A O 1
ATOM 1648 N N . GLY A 1 217 ? 16.011 3.406 -2.932 1.00 89.81 217 GLY A N 1
ATOM 1649 C CA . GLY A 1 217 ? 14.879 4.258 -3.251 1.00 89.81 217 GLY A CA 1
ATOM 1650 C C . GLY A 1 217 ? 14.369 5.101 -2.087 1.00 89.81 217 GLY A C 1
ATOM 1651 O O . GLY A 1 217 ? 13.392 5.831 -2.271 1.00 89.81 217 GLY A O 1
ATOM 1652 N N . LEU A 1 218 ? 14.984 5.021 -0.902 1.00 90.44 218 LEU A N 1
ATOM 1653 C CA . LEU A 1 218 ? 14.467 5.647 0.319 1.00 90.44 218 LEU A CA 1
ATOM 1654 C C . LEU A 1 218 ? 14.436 7.179 0.241 1.00 90.44 218 LEU A C 1
ATOM 1656 O O . LEU A 1 218 ? 13.456 7.806 0.640 1.00 90.44 218 LEU A O 1
ATOM 1660 N N . ALA A 1 219 ? 15.489 7.817 -0.276 1.00 89.38 219 ALA A N 1
ATOM 1661 C CA . ALA A 1 219 ? 15.456 9.270 -0.448 1.00 89.38 219 ALA A CA 1
ATOM 1662 C C . ALA A 1 219 ? 14.526 9.674 -1.606 1.00 89.38 219 ALA A C 1
ATOM 1664 O O . ALA A 1 219 ? 13.822 10.678 -1.498 1.00 89.38 219 ALA A O 1
ATOM 1665 N N . HIS A 1 220 ? 14.434 8.858 -2.661 1.00 91.50 220 HIS A N 1
ATOM 1666 C CA . HIS A 1 220 ? 13.468 9.062 -3.741 1.00 91.50 220 HIS A CA 1
ATOM 1667 C C . HIS A 1 220 ? 12.020 8.981 -3.249 1.00 91.50 220 HIS A C 1
ATOM 1669 O O . HIS A 1 220 ? 11.218 9.830 -3.621 1.00 91.50 220 HIS A O 1
ATOM 1675 N N . SER A 1 221 ? 11.682 8.052 -2.350 1.00 91.19 221 SER A N 1
ATOM 1676 C CA . SER A 1 221 ? 10.314 7.914 -1.822 1.00 91.19 221 SER A CA 1
ATOM 1677 C C . SER A 1 221 ? 9.871 9.146 -1.026 1.00 91.19 221 SER A C 1
ATOM 1679 O O . SER A 1 221 ? 8.678 9.422 -0.875 1.00 91.19 221 SER A O 1
ATOM 1681 N N . ARG A 1 222 ? 10.853 9.922 -0.563 1.00 89.19 222 ARG A N 1
ATOM 1682 C CA . ARG A 1 222 ? 10.702 11.194 0.134 1.00 89.19 222 ARG A CA 1
ATOM 1683 C C . ARG A 1 222 ? 10.800 12.394 -0.826 1.00 89.19 222 ARG A C 1
ATOM 1685 O O . ARG A 1 222 ? 10.402 13.488 -0.470 1.00 89.19 222 ARG A O 1
ATOM 1692 N N . ALA A 1 223 ? 11.271 12.273 -2.058 1.00 87.00 223 ALA A N 1
ATOM 1693 C CA . ALA A 1 223 ? 11.504 13.446 -2.912 1.00 87.00 223 ALA A CA 1
ATOM 1694 C C . ALA A 1 223 ? 10.219 14.131 -3.443 1.00 87.00 223 ALA A C 1
ATOM 1696 O O . ALA A 1 223 ? 10.285 15.258 -3.933 1.00 87.00 223 ALA A O 1
ATOM 1697 N N . GLY A 1 224 ? 9.052 13.484 -3.337 1.00 84.94 224 GLY A N 1
ATOM 1698 C CA . GLY A 1 224 ? 7.776 14.008 -3.836 1.00 84.94 224 GLY A CA 1
ATOM 1699 C C . GLY A 1 224 ? 7.140 15.119 -2.983 1.00 84.94 224 GLY A C 1
ATOM 1700 O O . GLY A 1 224 ? 7.444 15.292 -1.801 1.00 84.94 224 GLY A O 1
ATOM 1701 N N . ARG A 1 225 ? 6.184 15.843 -3.592 1.00 90.75 225 ARG A N 1
ATOM 1702 C CA . ARG A 1 225 ? 5.319 16.847 -2.929 1.00 90.75 225 ARG A CA 1
ATOM 1703 C C . ARG A 1 225 ? 4.448 16.240 -1.826 1.00 90.75 225 ARG A C 1
ATOM 1705 O O . ARG A 1 225 ? 4.120 16.919 -0.857 1.00 90.75 225 ARG A O 1
ATOM 1712 N N . TYR A 1 226 ? 4.072 14.978 -1.983 1.00 93.38 226 TYR A N 1
ATOM 1713 C CA . TYR A 1 226 ? 3.324 14.196 -1.005 1.00 93.38 226 TYR A CA 1
ATOM 1714 C C . TYR A 1 226 ? 4.263 13.142 -0.425 1.00 93.38 226 TYR A C 1
ATOM 1716 O O . TYR A 1 226 ? 5.086 12.583 -1.154 1.00 93.38 226 TYR A O 1
ATOM 1724 N N . ALA A 1 227 ? 4.166 12.882 0.878 1.00 93.69 227 ALA A N 1
ATOM 1725 C CA . ALA A 1 227 ? 4.798 11.706 1.468 1.00 93.69 227 ALA A CA 1
ATOM 1726 C C . ALA A 1 227 ? 4.264 10.472 0.757 1.00 93.69 227 ALA A C 1
ATOM 1728 O O . ALA A 1 227 ? 3.059 10.366 0.616 1.00 93.69 227 ALA A O 1
ATOM 1729 N N . SER A 1 228 ? 5.123 9.587 0.265 1.00 94.56 228 SER A N 1
ATOM 1730 C CA . SER A 1 228 ? 4.669 8.331 -0.335 1.00 94.56 228 SER A CA 1
ATOM 1731 C C . SER A 1 228 ? 4.229 7.338 0.735 1.00 94.56 228 SER A C 1
ATOM 1733 O O . SER A 1 228 ? 4.489 7.531 1.925 1.00 94.56 228 SER A O 1
ATOM 1735 N N . VAL A 1 229 ? 3.639 6.224 0.309 1.00 95.75 229 VAL A N 1
ATOM 1736 C CA . VAL A 1 229 ? 3.329 5.101 1.205 1.00 95.75 229 VAL A CA 1
ATOM 1737 C C . VAL A 1 229 ? 4.573 4.298 1.606 1.00 95.75 229 VAL A C 1
ATOM 1739 O O . VAL A 1 229 ? 4.437 3.204 2.119 1.00 95.75 229 VAL A O 1
ATOM 1742 N N . ALA A 1 230 ? 5.796 4.798 1.406 1.00 91.69 230 ALA A N 1
ATOM 1743 C CA . ALA A 1 230 ? 7.022 4.064 1.730 1.00 91.69 230 ALA A CA 1
ATOM 1744 C C . ALA A 1 230 ? 7.196 3.715 3.214 1.00 91.69 230 ALA A C 1
ATOM 1746 O O . ALA A 1 230 ? 7.909 2.769 3.526 1.00 91.69 230 ALA A O 1
ATOM 1747 N N . ASP A 1 231 ? 6.557 4.455 4.123 1.00 90.75 231 ASP A N 1
ATOM 1748 C CA . ASP A 1 231 ? 6.528 4.064 5.537 1.00 90.75 231 ASP A CA 1
ATOM 1749 C C . ASP A 1 231 ? 5.588 2.861 5.775 1.00 90.75 231 ASP A C 1
ATOM 1751 O O . ASP A 1 231 ? 5.662 2.212 6.815 1.00 90.75 231 ASP A O 1
ATOM 1755 N N . TRP A 1 232 ? 4.695 2.551 4.829 1.00 91.12 232 TRP A N 1
ATOM 1756 C CA . TRP A 1 232 ? 3.887 1.337 4.846 1.00 91.12 232 TRP A CA 1
ATOM 1757 C C . TRP A 1 232 ? 4.704 0.187 4.249 1.00 91.12 232 TRP A C 1
ATOM 1759 O O . TRP A 1 232 ? 4.997 0.153 3.056 1.00 91.12 232 TRP A O 1
ATOM 1769 N N . SER A 1 233 ? 5.039 -0.793 5.079 1.00 81.12 233 SER A N 1
ATOM 1770 C CA . SER A 1 233 ? 5.860 -1.945 4.689 1.00 81.12 233 SER A CA 1
ATOM 1771 C C . SER A 1 233 ? 5.065 -3.126 4.117 1.00 81.12 233 SER A C 1
ATOM 1773 O O . SER A 1 233 ? 5.638 -4.126 3.673 1.00 81.12 233 SER A O 1
ATOM 1775 N N . ALA A 1 234 ? 3.732 -3.054 4.164 1.00 93.50 234 ALA A N 1
ATOM 1776 C CA . ALA A 1 234 ? 2.841 -4.142 3.787 1.00 93.50 234 ALA A CA 1
ATOM 1777 C C . ALA A 1 234 ? 1.415 -3.656 3.498 1.00 93.50 234 ALA A C 1
ATOM 1779 O O . ALA A 1 234 ? 0.956 -2.643 4.035 1.00 93.50 234 ALA A O 1
ATOM 1780 N N . VAL A 1 235 ? 0.680 -4.466 2.730 1.00 96.62 235 VAL A N 1
ATOM 1781 C CA . VAL A 1 235 ? -0.782 -4.374 2.593 1.00 96.62 235 VAL A CA 1
ATOM 1782 C C . VAL A 1 235 ? -1.395 -4.433 3.987 1.00 96.62 235 VAL A C 1
ATOM 1784 O O . VAL A 1 235 ? -1.164 -5.390 4.723 1.00 96.62 235 VAL A O 1
ATOM 1787 N N . SER A 1 236 ? -2.114 -3.402 4.402 1.00 97.06 236 SER A N 1
ATOM 1788 C CA . SER A 1 236 ? -2.592 -3.304 5.782 1.00 97.06 236 SER A CA 1
ATOM 1789 C C . SER A 1 236 ? -3.705 -2.278 5.916 1.00 97.06 236 SER A C 1
ATOM 1791 O O . SER A 1 236 ? -3.984 -1.511 4.994 1.00 97.06 236 SER A O 1
ATOM 1793 N N . THR A 1 237 ? -4.355 -2.287 7.074 1.00 98.19 237 THR A N 1
ATOM 1794 C CA . THR A 1 237 ? -5.388 -1.322 7.434 1.00 98.19 237 THR A CA 1
ATOM 1795 C C . THR A 1 237 ? -4.987 -0.597 8.711 1.00 98.19 237 THR A C 1
ATOM 1797 O O . THR A 1 237 ? -4.726 -1.235 9.737 1.00 98.19 237 THR A O 1
ATOM 1800 N N . ALA A 1 238 ? -4.993 0.732 8.647 1.00 97.88 238 ALA A N 1
ATOM 1801 C CA . ALA A 1 238 ? -4.954 1.611 9.804 1.00 97.88 238 ALA A CA 1
ATOM 1802 C C . ALA A 1 238 ? -6.389 1.960 10.209 1.00 97.88 238 ALA A C 1
ATOM 1804 O O . ALA A 1 238 ? -7.068 2.715 9.513 1.00 97.88 238 ALA A O 1
ATOM 1805 N N . TRP A 1 239 ? -6.852 1.420 11.329 1.00 98.00 239 TRP A N 1
ATOM 1806 C CA . TRP A 1 239 ? -8.142 1.764 11.913 1.00 98.00 239 TRP A CA 1
ATOM 1807 C C . TRP A 1 239 ? -8.005 3.034 12.759 1.00 98.00 239 TRP A C 1
ATOM 1809 O O . TRP A 1 239 ? -7.233 3.086 13.722 1.00 98.00 239 TRP A O 1
ATOM 1819 N N . LEU A 1 240 ? -8.742 4.070 12.359 1.00 97.94 240 LEU A N 1
ATOM 1820 C CA . LEU A 1 240 ? -8.819 5.380 13.011 1.00 97.94 240 LEU A CA 1
ATOM 1821 C C . LEU A 1 240 ? -9.900 5.409 14.101 1.00 97.94 240 LEU A C 1
ATOM 1823 O O . LEU A 1 240 ? -9.827 6.229 15.012 1.00 97.94 240 LEU A O 1
ATOM 1827 N N . HIS A 1 241 ? -10.858 4.483 14.021 1.00 96.62 241 HIS A N 1
ATOM 1828 C CA . HIS A 1 241 ? -11.841 4.160 15.054 1.00 96.62 241 HIS A CA 1
ATOM 1829 C C . HIS A 1 241 ? -11.846 2.662 15.334 1.00 96.62 241 HIS A C 1
ATOM 1831 O O . HIS A 1 241 ? -11.247 1.873 14.609 1.00 96.62 241 HIS A O 1
ATOM 1837 N N . GLU A 1 242 ? -12.519 2.265 16.409 1.00 95.62 242 GLU A N 1
ATOM 1838 C CA . GLU A 1 242 ? -12.794 0.854 16.668 1.00 95.62 242 GLU A CA 1
ATOM 1839 C C . GLU A 1 242 ? -13.533 0.225 15.469 1.00 95.62 242 GLU A C 1
ATOM 1841 O O . GLU A 1 242 ? -14.506 0.823 14.996 1.00 95.62 242 GLU A O 1
ATOM 1846 N N . PRO A 1 243 ? -13.094 -0.949 14.963 1.00 95.75 243 PRO A N 1
ATOM 1847 C CA . PRO A 1 243 ? -13.796 -1.629 13.883 1.00 95.75 243 PRO A CA 1
ATOM 1848 C C . PRO A 1 243 ? -15.269 -1.870 14.264 1.00 95.75 243 PRO A C 1
ATOM 1850 O O . PRO A 1 243 ? -15.537 -2.377 15.357 1.00 95.75 243 PRO A O 1
ATOM 1853 N N . PRO A 1 244 ? -16.243 -1.529 13.404 1.00 94.81 244 PRO A N 1
ATOM 1854 C CA . PRO A 1 244 ? -17.657 -1.705 13.717 1.00 94.81 244 PRO A CA 1
ATOM 1855 C C . PRO A 1 244 ? -17.983 -3.157 14.073 1.00 94.81 244 PRO A C 1
ATOM 1857 O O . PRO A 1 244 ? -17.692 -4.074 13.308 1.00 94.81 244 PRO A O 1
ATOM 1860 N N . GLY A 1 245 ? -18.581 -3.377 15.245 1.00 93.31 245 GLY A N 1
ATOM 1861 C CA . GLY A 1 245 ? -18.924 -4.724 15.707 1.00 93.31 245 GLY A CA 1
ATOM 1862 C C . GLY A 1 245 ? -17.713 -5.625 15.967 1.00 93.31 245 GLY A C 1
ATOM 1863 O O . GLY A 1 245 ? -17.843 -6.841 15.826 1.00 93.31 245 GLY A O 1
ATOM 1864 N N . ALA A 1 246 ? -16.556 -5.045 16.315 1.00 92.94 246 ALA A N 1
ATOM 1865 C CA . ALA A 1 246 ? -15.309 -5.771 16.524 1.00 92.94 246 ALA A CA 1
ATOM 1866 C C . ALA A 1 246 ? -15.471 -6.998 17.440 1.00 92.94 246 ALA A C 1
ATOM 1868 O O . ALA A 1 246 ? -15.945 -6.900 18.574 1.00 92.94 246 ALA A O 1
ATOM 1869 N N . GLN A 1 247 ? -14.999 -8.151 16.969 1.00 92.69 247 GLN A N 1
ATOM 1870 C CA . GLN A 1 247 ? -14.820 -9.361 17.770 1.00 92.69 247 GLN A CA 1
ATOM 1871 C C . GLN A 1 247 ? -13.407 -9.897 17.561 1.00 92.69 247 GLN A C 1
ATOM 1873 O O . GLN A 1 247 ? -12.935 -9.998 16.430 1.00 92.69 247 GLN A O 1
ATOM 1878 N N . ILE A 1 248 ? -12.732 -10.236 18.659 1.00 90.31 248 ILE A N 1
ATOM 1879 C CA . ILE A 1 248 ? -11.352 -10.726 18.647 1.00 90.31 248 ILE A CA 1
ATOM 1880 C C . ILE A 1 248 ? -11.375 -12.223 18.953 1.00 90.31 248 ILE A C 1
ATOM 1882 O O . ILE A 1 248 ? -11.884 -12.621 20.003 1.00 90.31 248 ILE A O 1
ATOM 1886 N N . VAL A 1 249 ? -10.821 -13.028 18.045 1.00 86.56 249 VAL A N 1
ATOM 1887 C CA . VAL A 1 249 ? -10.741 -14.497 18.132 1.00 86.56 249 VAL A CA 1
ATOM 1888 C C . VAL A 1 249 ? -9.285 -14.958 18.075 1.00 86.56 249 VAL A C 1
ATOM 1890 O O . VAL A 1 249 ? -8.491 -14.395 17.281 1.00 86.56 249 VAL A O 1
#

Organism: NCBI:txid185642

Sequence (249 aa):
MSNDESLLGTFPGRLFLRELRPRVPASIAAMGPMELISAATRAVGSYLYADECPAVLNLDVNREQLRDLAAAALAALSSLSTFGSPQMHQGALTTLHRPNPANRNPLSALPDGAFWTSTPLTAGDDSWTVSGENLRRDQPRRAVHFDETQVRLVRIDSAADWQQFIESNPVTDGGRRYPDWPTMSHSWDAVHLSPAGLLLAHPAISTTPLSCTDGSGLAHSRAGRYASVADWSAVSTAWLHEPPGAQIV

pLDDT: mean 91.99, std 8.32, range [34.16, 98.5]